Protein AF-A0A7M7NDT1-F1 (afdb_monomer_lite)

Radius of gyration: 26.53 Å; chains: 1; bounding box: 77×46×72 Å

pLDDT: mean 78.18, std 19.11, range [28.52, 96.94]

Organism: Strongylocentrotus purpuratus (NCBI:txid7668)

Structure (mmCIF, N/CA/C/O backbone):
data_AF-A0A7M7NDT1-F1
#
_entry.id   AF-A0A7M7NDT1-F1
#
loop_
_atom_site.group_PDB
_atom_site.id
_atom_site.type_symbol
_atom_site.label_atom_id
_atom_site.label_alt_id
_atom_site.label_comp_id
_atom_site.label_asym_id
_atom_site.label_entity_id
_atom_site.label_seq_id
_atom_site.pdbx_PDB_ins_code
_atom_site.Cartn_x
_atom_site.Cartn_y
_atom_site.Cartn_z
_atom_site.occupancy
_atom_site.B_iso_or_equiv
_atom_site.auth_seq_id
_atom_site.auth_comp_id
_atom_site.auth_asym_id
_atom_site.auth_atom_id
_atom_site.pdbx_PDB_model_num
ATOM 1 N N . MET A 1 1 ? 1.063 -16.216 -12.091 1.00 38.69 1 MET A N 1
ATOM 2 C CA . MET A 1 1 ? 2.187 -15.952 -13.008 1.00 38.69 1 MET A CA 1
ATOM 3 C C . MET A 1 1 ? 3.025 -14.868 -12.368 1.00 38.69 1 MET A C 1
ATOM 5 O O . MET A 1 1 ? 2.466 -13.819 -12.073 1.00 38.69 1 MET A O 1
ATOM 9 N N . ASP A 1 2 ? 4.299 -15.141 -12.099 1.00 51.19 2 ASP A N 1
ATOM 10 C CA . ASP A 1 2 ? 5.238 -14.118 -11.637 1.00 51.19 2 ASP A CA 1
ATOM 11 C C . ASP A 1 2 ? 5.535 -13.171 -12.804 1.00 51.19 2 ASP A C 1
ATOM 13 O O . ASP A 1 2 ? 5.957 -13.613 -13.875 1.00 51.19 2 ASP A O 1
ATOM 17 N N . ILE A 1 3 ? 5.269 -11.875 -12.632 1.00 57.75 3 ILE A N 1
ATOM 18 C CA . ILE A 1 3 ? 5.583 -10.878 -13.657 1.00 57.75 3 ILE A CA 1
ATOM 19 C C . ILE A 1 3 ? 7.075 -10.565 -13.536 1.00 57.75 3 ILE A C 1
ATOM 21 O O . ILE A 1 3 ? 7.513 -9.940 -12.574 1.00 57.75 3 ILE A O 1
ATOM 25 N N . TRP A 1 4 ? 7.862 -11.015 -14.512 1.00 60.00 4 TRP A N 1
ATOM 26 C CA . TRP A 1 4 ? 9.295 -10.744 -14.593 1.00 60.00 4 TRP A CA 1
ATOM 27 C C . TRP A 1 4 ? 9.563 -9.706 -15.688 1.00 60.00 4 TRP A C 1
ATOM 29 O O . TRP A 1 4 ? 9.322 -9.970 -16.865 1.00 60.00 4 TRP A O 1
ATOM 39 N N . CYS A 1 5 ? 10.076 -8.532 -15.308 1.00 65.75 5 CYS A N 1
ATOM 40 C CA . CYS A 1 5 ? 10.485 -7.468 -16.236 1.00 65.75 5 CYS A CA 1
ATOM 41 C C . CYS A 1 5 ? 12.025 -7.395 -16.295 1.00 65.75 5 CYS A C 1
ATOM 43 O O . CYS A 1 5 ? 12.631 -6.604 -15.564 1.00 65.75 5 CYS A O 1
ATOM 45 N N . PRO A 1 6 ? 12.698 -8.220 -17.124 1.00 64.81 6 PRO A N 1
ATOM 46 C CA . PRO A 1 6 ? 14.159 -8.336 -17.117 1.00 64.81 6 PRO A CA 1
ATOM 47 C C . PRO A 1 6 ? 14.869 -7.087 -17.647 1.00 64.81 6 PRO A C 1
ATOM 49 O O . PRO A 1 6 ? 16.028 -6.843 -17.300 1.00 64.81 6 PRO A O 1
ATOM 52 N N . THR A 1 7 ? 14.211 -6.303 -18.502 1.00 78.12 7 THR A N 1
ATOM 53 C CA . THR A 1 7 ? 14.811 -5.168 -19.215 1.00 78.12 7 THR A CA 1
ATOM 54 C C . THR A 1 7 ? 13.994 -3.895 -19.032 1.00 78.12 7 THR A C 1
ATOM 56 O O . THR A 1 7 ? 12.784 -3.946 -18.807 1.00 78.12 7 THR A O 1
ATOM 59 N N . SER A 1 8 ? 14.644 -2.738 -19.195 1.00 83.38 8 SER A N 1
ATOM 60 C CA . SER A 1 8 ? 13.946 -1.446 -19.209 1.00 83.38 8 SER A CA 1
ATOM 61 C C . SER A 1 8 ? 12.824 -1.424 -20.260 1.00 83.38 8 SER A C 1
ATOM 63 O O . SER A 1 8 ? 11.701 -1.035 -19.958 1.00 83.38 8 SER A O 1
ATOM 65 N N . ALA A 1 9 ? 13.073 -1.972 -21.456 1.00 85.88 9 ALA A N 1
ATOM 66 C CA . ALA A 1 9 ? 12.067 -2.071 -22.516 1.00 85.88 9 ALA A CA 1
ATOM 67 C C . ALA A 1 9 ? 10.828 -2.885 -22.095 1.00 85.88 9 ALA A C 1
ATOM 69 O O . ALA A 1 9 ? 9.704 -2.440 -22.304 1.00 85.88 9 ALA A O 1
ATOM 70 N N . SER A 1 10 ? 11.015 -4.036 -21.434 1.00 85.12 10 SER A N 1
ATOM 71 C CA . SER A 1 10 ? 9.886 -4.841 -20.936 1.00 85.12 10 SER A CA 1
ATOM 72 C C . SER A 1 10 ? 9.051 -4.102 -19.886 1.00 85.12 10 SER A C 1
ATOM 74 O O . SER A 1 10 ? 7.827 -4.207 -19.889 1.00 85.12 10 SER A O 1
ATOM 76 N N . ALA A 1 11 ? 9.701 -3.303 -19.035 1.00 87.44 11 ALA A N 1
ATOM 77 C CA . ALA A 1 11 ? 9.017 -2.470 -18.059 1.00 87.44 11 ALA A CA 1
ATOM 78 C C . ALA A 1 11 ? 8.193 -1.363 -18.732 1.00 87.44 11 ALA A C 1
ATOM 80 O O . ALA A 1 11 ? 7.029 -1.181 -18.385 1.00 87.44 11 ALA A O 1
ATOM 81 N N . HIS A 1 12 ? 8.763 -0.670 -19.722 1.00 89.31 12 HIS A N 1
ATOM 82 C CA . HIS A 1 12 ? 8.050 0.360 -20.477 1.00 89.31 12 HIS A CA 1
ATOM 83 C C . HIS A 1 12 ? 6.845 -0.206 -21.232 1.00 89.31 12 HIS A C 1
ATOM 85 O O . HIS A 1 12 ? 5.754 0.335 -21.088 1.00 89.31 12 HIS A O 1
ATOM 91 N N . HIS A 1 13 ? 6.998 -1.327 -21.945 1.00 91.00 13 HIS A N 1
ATOM 92 C CA . HIS A 1 13 ? 5.881 -1.955 -22.658 1.00 91.00 13 HIS A CA 1
ATOM 93 C C . HIS A 1 13 ? 4.762 -2.401 -21.708 1.00 91.00 13 HIS A C 1
ATOM 95 O O . HIS A 1 13 ? 3.587 -2.229 -22.022 1.00 91.00 13 HIS A O 1
ATOM 101 N N . LEU A 1 14 ? 5.105 -2.948 -20.533 1.00 89.44 14 LEU A N 1
ATOM 102 C CA . LEU A 1 14 ? 4.106 -3.310 -19.528 1.00 89.44 14 LEU A CA 1
ATOM 103 C C . LEU A 1 14 ? 3.342 -2.074 -19.045 1.00 89.44 14 LEU A C 1
ATOM 105 O O . LEU A 1 14 ? 2.117 -2.099 -18.980 1.00 89.44 14 LEU A O 1
ATOM 109 N N . VAL A 1 15 ? 4.047 -0.986 -18.735 1.00 92.19 15 VAL A N 1
ATOM 110 C CA . VAL A 1 15 ? 3.411 0.258 -18.289 1.00 92.19 15 VAL A CA 1
ATOM 111 C C . VAL A 1 15 ? 2.542 0.862 -19.395 1.00 92.19 15 VAL A C 1
ATOM 113 O O . VAL A 1 15 ? 1.418 1.268 -19.118 1.00 92.19 15 VAL A O 1
ATOM 116 N N . GLU A 1 16 ? 2.992 0.871 -20.648 1.00 92.62 16 GLU A N 1
ATOM 117 C CA . GLU A 1 16 ? 2.183 1.326 -21.789 1.00 92.62 16 GLU A CA 1
ATOM 118 C C . GLU A 1 16 ? 0.918 0.486 -21.976 1.00 92.62 16 GLU A C 1
ATOM 120 O O . GLU A 1 16 ? -0.164 1.031 -22.222 1.00 92.62 16 GLU A O 1
ATOM 125 N N . ALA A 1 17 ? 1.030 -0.831 -21.797 1.00 92.88 17 ALA A N 1
ATOM 126 C CA . ALA A 1 17 ? -0.115 -1.724 -21.812 1.00 92.88 17 ALA A CA 1
ATOM 127 C C . ALA A 1 17 ? -1.100 -1.371 -20.685 1.00 92.88 17 ALA A C 1
ATOM 129 O O . ALA A 1 17 ? -2.289 -1.235 -20.960 1.00 92.88 17 ALA A O 1
ATOM 130 N N . LEU A 1 18 ? -0.623 -1.123 -19.456 1.00 91.50 18 LEU A N 1
ATOM 131 C CA . LEU A 1 18 ? -1.469 -0.683 -18.334 1.00 91.50 18 LEU A CA 1
ATOM 132 C C . LEU A 1 18 ? -2.208 0.629 -18.639 1.00 91.50 18 LEU A C 1
ATOM 134 O O . LEU A 1 18 ? -3.387 0.753 -18.317 1.00 91.50 18 LEU A O 1
ATOM 138 N N . CYS A 1 19 ? -1.548 1.587 -19.294 1.00 90.88 19 CYS A N 1
ATOM 139 C CA . CYS A 1 19 ? -2.163 2.861 -19.694 1.00 90.88 19 CYS A CA 1
ATOM 140 C C . CYS A 1 19 ? -3.255 2.677 -20.758 1.00 90.88 19 CYS A C 1
ATOM 142 O O . CYS A 1 19 ? -4.202 3.456 -20.829 1.00 90.88 19 CYS A O 1
ATOM 144 N N . SER A 1 20 ? -3.121 1.645 -21.591 1.00 92.94 20 SER A N 1
ATOM 145 C CA . SER A 1 20 ? -4.020 1.367 -22.715 1.00 92.94 20 SER A CA 1
ATOM 146 C C . SER A 1 20 ? -5.187 0.443 -22.344 1.00 92.94 20 SER A C 1
ATOM 148 O O . SER A 1 20 ? -5.987 0.097 -23.211 1.00 92.94 20 SER A O 1
ATOM 150 N N . MET A 1 21 ? -5.299 0.026 -21.077 1.00 92.31 21 MET A N 1
ATOM 151 C CA . MET A 1 21 ? -6.355 -0.861 -20.580 1.00 92.31 21 MET A CA 1
ATOM 152 C C . MET A 1 21 ? -7.434 -0.068 -19.814 1.00 92.31 21 MET A C 1
ATOM 154 O O . MET A 1 21 ? -7.381 0.002 -18.586 1.00 92.31 21 MET A O 1
ATOM 158 N N . PRO A 1 22 ? -8.462 0.489 -20.487 1.00 86.69 22 PRO A N 1
ATOM 159 C CA . PRO A 1 22 ? -9.463 1.350 -19.842 1.00 86.69 22 PRO A CA 1
ATOM 160 C C . PRO A 1 22 ? -10.360 0.616 -18.835 1.00 86.69 22 PRO A C 1
ATOM 162 O O . PRO A 1 22 ? -10.926 1.239 -17.946 1.00 86.69 22 PRO A O 1
ATOM 165 N N . ASN A 1 23 ? -10.488 -0.707 -18.963 1.00 89.50 23 ASN A N 1
ATOM 166 C CA . ASN A 1 23 ? -11.346 -1.526 -18.101 1.00 89.50 23 ASN A CA 1
ATOM 167 C C . ASN A 1 23 ? -10.579 -2.199 -16.951 1.00 89.50 23 ASN A C 1
ATOM 169 O O . ASN A 1 23 ? -11.168 -2.967 -16.190 1.00 89.50 23 ASN A O 1
ATOM 173 N N . LEU A 1 24 ? -9.265 -1.972 -16.833 1.00 92.81 24 LEU A N 1
ATOM 174 C CA . LEU A 1 24 ? -8.473 -2.564 -15.761 1.00 92.81 24 LEU A CA 1
ATOM 175 C C . LEU A 1 24 ? -8.730 -1.805 -14.457 1.00 92.81 24 LEU A C 1
ATOM 177 O O . LEU A 1 24 ? -8.197 -0.725 -14.231 1.00 92.81 24 LEU A O 1
ATOM 181 N N . THR A 1 25 ? -9.533 -2.395 -13.579 1.00 94.00 25 THR A N 1
ATOM 182 C CA . THR A 1 25 ? -9.874 -1.797 -12.279 1.00 94.00 25 THR A CA 1
ATOM 183 C C . THR A 1 25 ? -8.945 -2.243 -11.158 1.00 94.00 25 THR A C 1
ATOM 185 O O . THR A 1 25 ? -8.782 -1.523 -10.177 1.00 94.00 25 THR A O 1
ATOM 188 N N . LYS A 1 26 ? -8.309 -3.410 -11.294 1.00 95.69 26 LYS A N 1
ATOM 189 C CA . LYS A 1 26 ? -7.439 -3.989 -10.271 1.00 95.69 26 LYS A CA 1
ATOM 190 C C . LYS A 1 26 ? -6.078 -4.342 -10.850 1.00 95.69 26 LYS A C 1
ATOM 192 O O . LYS A 1 26 ? -5.985 -5.156 -11.765 1.00 95.69 26 LYS A O 1
ATOM 197 N N . LEU A 1 27 ? -5.026 -3.785 -10.260 1.00 93.31 27 LEU A N 1
ATOM 198 C CA . LEU A 1 27 ? -3.639 -4.121 -10.556 1.00 93.31 27 LEU A CA 1
ATOM 199 C C . LEU A 1 27 ? -3.043 -4.893 -9.383 1.00 93.31 27 LEU A C 1
ATOM 201 O O . LEU A 1 27 ? -3.060 -4.434 -8.245 1.00 93.31 27 LEU A O 1
ATOM 205 N N . THR A 1 28 ? -2.501 -6.075 -9.650 1.00 91.69 28 THR A N 1
ATOM 206 C CA . THR A 1 28 ? -1.753 -6.847 -8.656 1.00 91.69 28 THR A CA 1
ATOM 207 C C . THR A 1 28 ? -0.292 -6.891 -9.060 1.00 91.69 28 THR A C 1
ATOM 209 O O . THR A 1 28 ? 0.063 -7.497 -10.068 1.00 91.69 28 THR A O 1
ATOM 212 N N . LEU A 1 29 ? 0.548 -6.240 -8.263 1.00 88.25 29 LEU A N 1
ATOM 213 C CA . LEU A 1 29 ? 1.993 -6.334 -8.362 1.00 88.25 29 LEU A CA 1
ATOM 214 C C . LEU A 1 29 ? 2.425 -7.501 -7.482 1.00 88.25 29 LEU A C 1
ATOM 216 O O . LEU A 1 29 ? 2.417 -7.406 -6.256 1.00 88.25 29 LEU A O 1
ATOM 220 N N . TRP A 1 30 ? 2.742 -8.617 -8.134 1.00 84.19 30 TRP A N 1
ATOM 221 C CA . TRP A 1 30 ? 3.253 -9.820 -7.493 1.00 84.19 30 TRP A CA 1
ATOM 222 C C . TRP A 1 30 ? 4.574 -10.210 -8.143 1.00 84.19 30 TRP A C 1
ATOM 224 O O . TRP A 1 30 ? 4.632 -10.437 -9.353 1.00 84.19 30 TRP A O 1
ATOM 234 N N . GLY A 1 31 ? 5.641 -10.237 -7.352 1.00 69.44 31 GLY A N 1
ATOM 235 C CA . GLY A 1 31 ? 6.960 -10.595 -7.854 1.00 69.44 31 GLY A CA 1
ATOM 236 C C . GLY A 1 31 ? 8.077 -10.177 -6.911 1.00 69.44 31 GLY A C 1
ATOM 237 O O . GLY A 1 31 ? 8.068 -9.084 -6.347 1.00 69.44 31 GLY A O 1
ATOM 238 N N . LYS A 1 32 ? 9.065 -11.062 -6.760 1.00 65.12 32 LYS A N 1
ATOM 239 C CA . LYS A 1 32 ? 10.189 -10.884 -5.831 1.00 65.12 32 LYS A CA 1
ATOM 240 C C . LYS A 1 32 ? 11.229 -9.854 -6.293 1.00 65.12 32 LYS A C 1
ATOM 242 O O . LYS A 1 32 ? 12.072 -9.493 -5.478 1.00 65.12 32 LYS A O 1
ATOM 247 N N . GLU A 1 33 ? 11.188 -9.387 -7.546 1.00 68.06 33 GLU A N 1
ATOM 248 C CA . GLU A 1 33 ? 12.251 -8.542 -8.115 1.00 68.06 33 GLU A CA 1
ATOM 249 C C . GLU A 1 33 ? 11.788 -7.717 -9.335 1.00 68.06 33 GLU A C 1
ATOM 251 O O . GLU A 1 33 ? 12.053 -8.047 -10.491 1.00 68.06 33 GLU A O 1
ATOM 256 N N . PHE A 1 34 ? 11.112 -6.591 -9.089 1.00 79.31 34 PHE A N 1
ATOM 257 C CA . PHE A 1 34 ? 11.008 -5.537 -10.103 1.00 79.31 34 PHE A CA 1
ATOM 258 C C . PHE A 1 34 ? 12.268 -4.667 -10.061 1.00 79.31 34 PHE A C 1
ATOM 260 O O . PHE A 1 34 ? 12.714 -4.250 -8.991 1.00 79.31 34 PHE A O 1
ATOM 267 N N . LYS A 1 35 ? 12.838 -4.363 -11.231 1.00 85.31 35 LYS A N 1
ATOM 268 C CA . LYS A 1 35 ? 13.937 -3.393 -11.344 1.00 85.31 35 LYS A CA 1
ATOM 269 C C . LYS A 1 35 ? 13.429 -1.972 -11.109 1.00 85.31 35 LYS A C 1
ATOM 271 O O . LYS A 1 35 ? 12.278 -1.664 -11.408 1.00 85.31 35 LYS A O 1
ATOM 276 N N . GLU A 1 36 ? 14.316 -1.078 -10.681 1.00 88.62 36 GLU A N 1
ATOM 277 C CA . GLU A 1 36 ? 13.995 0.343 -10.479 1.00 88.62 36 GLU A CA 1
ATOM 278 C C . GLU A 1 36 ? 13.364 1.003 -11.721 1.00 88.62 36 GLU A C 1
ATOM 280 O O . GLU A 1 36 ? 12.441 1.810 -11.600 1.00 88.62 36 GLU A O 1
ATOM 285 N N . SER A 1 37 ? 13.786 0.592 -12.925 1.00 89.81 37 SER A N 1
ATOM 286 C CA . SER A 1 37 ? 13.223 1.067 -14.196 1.00 89.81 37 SER A CA 1
ATOM 287 C C . SER A 1 37 ? 11.711 0.855 -14.301 1.00 89.81 37 SER A C 1
ATOM 289 O O . SER A 1 37 ? 11.027 1.678 -14.900 1.00 89.81 37 SER A O 1
ATOM 291 N N . PHE A 1 38 ? 11.177 -0.215 -13.703 1.00 91.38 38 PHE A N 1
ATOM 292 C CA . PHE A 1 38 ? 9.737 -0.458 -13.662 1.00 91.38 38 PHE A CA 1
ATOM 293 C C . PHE A 1 38 ? 9.010 0.575 -12.808 1.00 91.38 38 PHE A C 1
ATOM 295 O O . PHE A 1 38 ? 8.064 1.190 -13.289 1.00 91.38 38 PHE A O 1
ATOM 302 N N . TYR A 1 39 ? 9.475 0.816 -11.583 1.00 91.62 39 TYR A N 1
ATOM 303 C CA . TYR A 1 39 ? 8.851 1.800 -10.700 1.00 91.62 39 TYR A CA 1
ATOM 304 C C . TYR A 1 39 ? 8.951 3.216 -11.276 1.00 91.62 39 TYR A C 1
ATOM 306 O O . TYR A 1 39 ? 7.983 3.967 -11.224 1.00 91.62 39 TYR A O 1
ATOM 314 N N . SER A 1 40 ? 10.090 3.558 -11.889 1.00 93.38 40 SER A N 1
ATOM 315 C CA . SER A 1 40 ? 10.276 4.836 -12.588 1.00 93.38 40 SER A CA 1
ATOM 316 C C . SER A 1 40 ? 9.300 5.008 -13.758 1.00 93.38 40 SER A C 1
ATOM 318 O O . SER A 1 40 ? 8.604 6.020 -13.841 1.00 93.38 40 SER A O 1
ATOM 320 N N . ALA A 1 41 ? 9.182 3.997 -14.626 1.00 94.31 41 ALA A N 1
ATOM 321 C CA . ALA A 1 41 ? 8.245 4.028 -15.747 1.00 94.31 41 ALA A CA 1
ATOM 322 C C . ALA A 1 41 ? 6.787 4.109 -15.271 1.00 94.31 41 ALA A C 1
ATOM 324 O O . ALA A 1 41 ? 6.013 4.902 -15.809 1.00 94.31 41 ALA A O 1
ATOM 325 N N . LEU A 1 42 ? 6.426 3.330 -14.244 1.00 94.25 42 LEU A N 1
ATOM 326 C CA . LEU A 1 42 ? 5.092 3.342 -13.648 1.00 94.25 42 LEU A CA 1
ATOM 327 C C . LEU A 1 42 ? 4.759 4.729 -13.092 1.00 94.25 42 LEU A C 1
ATOM 329 O O . LEU A 1 42 ? 3.693 5.252 -13.397 1.00 94.25 42 LEU A O 1
ATOM 333 N N . ASN A 1 43 ? 5.680 5.346 -12.348 1.00 95.50 43 ASN A N 1
ATOM 334 C CA . ASN A 1 43 ? 5.519 6.699 -11.818 1.00 95.50 43 ASN A CA 1
ATOM 335 C C . ASN A 1 43 ? 5.304 7.728 -12.936 1.00 95.50 43 ASN A C 1
ATOM 337 O O . ASN A 1 43 ? 4.336 8.484 -12.911 1.00 95.50 43 ASN A O 1
ATOM 341 N N . ALA A 1 44 ? 6.134 7.691 -13.982 1.00 95.94 44 ALA A N 1
ATOM 342 C CA . ALA A 1 44 ? 6.047 8.622 -15.109 1.00 95.94 44 ALA A CA 1
ATOM 343 C C . ALA A 1 44 ? 4.700 8.580 -15.859 1.00 95.94 44 ALA A C 1
ATOM 345 O O . ALA A 1 44 ? 4.338 9.542 -16.538 1.00 95.94 44 ALA A O 1
ATOM 346 N N . LYS A 1 45 ? 3.964 7.469 -15.766 1.00 95.25 45 LYS A N 1
ATOM 347 C CA . LYS A 1 45 ? 2.677 7.261 -16.445 1.00 95.25 45 LYS A CA 1
ATOM 348 C C . LYS A 1 45 ? 1.496 7.089 -15.489 1.00 95.25 45 LYS A C 1
ATOM 350 O O . LYS A 1 45 ? 0.373 6.890 -15.951 1.00 95.25 45 LYS A O 1
ATOM 355 N N . ALA A 1 46 ? 1.712 7.197 -14.183 1.00 93.81 46 ALA A N 1
ATOM 356 C CA . ALA A 1 46 ? 0.723 6.862 -13.166 1.00 93.81 46 ALA A CA 1
ATOM 357 C C . ALA A 1 46 ? -0.598 7.633 -13.308 1.00 93.81 46 ALA A C 1
ATOM 359 O O . ALA A 1 46 ? -1.665 7.050 -13.142 1.00 93.81 46 ALA A O 1
ATOM 360 N N . SER A 1 47 ? -0.539 8.903 -13.719 1.00 94.94 47 SER A N 1
ATOM 361 C CA . SER A 1 47 ? -1.721 9.747 -13.954 1.00 94.94 47 SER A CA 1
ATOM 362 C C . SER A 1 47 ? -2.635 9.262 -15.082 1.00 94.94 47 SER A C 1
ATOM 364 O O . SER A 1 47 ? -3.791 9.671 -15.160 1.00 94.94 47 SER A O 1
ATOM 366 N N . THR A 1 48 ? -2.135 8.384 -15.954 1.00 93.38 48 THR A N 1
ATOM 367 C CA . THR A 1 48 ? -2.904 7.785 -17.055 1.00 93.38 48 THR A CA 1
ATOM 368 C C . THR A 1 48 ? -3.448 6.396 -16.719 1.00 93.38 48 THR A C 1
ATOM 370 O O . THR A 1 48 ? -4.301 5.879 -17.439 1.00 93.38 48 THR A O 1
ATOM 373 N N . VAL A 1 49 ? -2.993 5.796 -15.615 1.00 93.06 49 VAL A N 1
ATOM 374 C CA . VAL A 1 49 ? -3.454 4.485 -15.151 1.00 93.06 49 VAL A CA 1
ATOM 375 C C . VAL A 1 49 ? -4.773 4.660 -14.392 1.00 93.06 49 VAL A C 1
ATOM 377 O O . VAL A 1 49 ? -4.844 5.392 -13.409 1.00 93.06 49 VAL A O 1
ATOM 380 N N . GLN A 1 50 ? -5.830 3.972 -14.834 1.00 91.81 50 GLN A N 1
ATOM 381 C CA . GLN A 1 50 ? -7.202 4.171 -14.333 1.00 91.81 50 GLN A CA 1
ATOM 382 C C . GLN A 1 50 ? -7.651 3.148 -13.275 1.00 91.81 50 GLN A C 1
ATOM 384 O O . GLN A 1 50 ? -8.847 2.996 -13.024 1.00 91.81 50 GLN A O 1
ATOM 389 N N . VAL A 1 51 ? -6.706 2.447 -12.650 1.00 94.75 51 VAL A N 1
ATOM 390 C CA . VAL A 1 51 ? -7.004 1.400 -11.664 1.00 94.75 51 VAL A CA 1
ATOM 391 C C . VAL A 1 51 ? -7.618 1.989 -10.394 1.00 94.75 51 VAL A C 1
ATOM 393 O O . VAL A 1 51 ? -7.266 3.085 -9.963 1.00 94.75 51 VAL A O 1
ATOM 396 N N . GLN A 1 52 ? -8.523 1.230 -9.783 1.00 96.75 52 GLN A N 1
ATOM 397 C CA . GLN A 1 52 ? -9.184 1.563 -8.519 1.00 96.75 52 GLN A CA 1
ATOM 398 C C . GLN A 1 52 ? -8.544 0.838 -7.339 1.00 96.75 52 GLN A C 1
ATOM 400 O O . GLN A 1 52 ? -8.467 1.378 -6.240 1.00 96.75 52 GLN A O 1
ATOM 405 N N . THR A 1 53 ? -8.042 -0.374 -7.572 1.00 96.88 53 THR A N 1
ATOM 406 C CA . THR A 1 53 ? -7.407 -1.196 -6.545 1.00 96.88 53 THR A CA 1
ATOM 407 C C . THR A 1 53 ? -5.991 -1.566 -6.951 1.00 96.88 53 THR A C 1
ATOM 409 O O . THR A 1 53 ? -5.781 -2.161 -8.012 1.00 96.88 53 THR A O 1
ATOM 412 N N . VAL A 1 54 ? -5.023 -1.307 -6.073 1.00 96.00 54 VAL A N 1
ATOM 413 C CA . VAL A 1 54 ? -3.661 -1.833 -6.205 1.00 96.00 54 VAL A CA 1
ATOM 414 C C . VAL A 1 54 ? -3.377 -2.821 -5.085 1.00 96.00 54 VAL A C 1
ATOM 416 O O . VAL A 1 54 ? -3.568 -2.536 -3.906 1.00 96.00 54 VAL A O 1
ATOM 419 N N . VAL A 1 55 ? -2.899 -4.001 -5.468 1.00 93.75 55 VAL A N 1
ATOM 420 C CA . VAL A 1 55 ? -2.437 -5.040 -4.551 1.00 93.75 55 VAL A CA 1
ATOM 421 C C . VAL A 1 55 ? -0.927 -5.142 -4.652 1.00 93.75 55 VAL A C 1
ATOM 423 O O . VAL A 1 55 ? -0.401 -5.476 -5.713 1.00 93.75 55 VAL A O 1
ATOM 426 N N . LEU A 1 56 ? -0.243 -4.887 -3.543 1.00 91.25 56 LEU A N 1
ATOM 427 C CA . LEU A 1 56 ? 1.185 -5.115 -3.386 1.00 91.25 56 LEU A CA 1
ATOM 428 C C . LEU A 1 56 ? 1.366 -6.452 -2.667 1.00 91.25 56 LEU A C 1
ATOM 430 O O . LEU A 1 56 ? 1.227 -6.527 -1.448 1.00 91.25 56 LEU A O 1
ATOM 434 N N . ALA A 1 57 ? 1.635 -7.514 -3.426 1.00 86.88 57 ALA A N 1
ATOM 435 C CA . ALA A 1 57 ? 1.860 -8.853 -2.895 1.00 86.88 57 ALA A CA 1
ATOM 436 C C . ALA A 1 57 ? 3.335 -9.225 -3.032 1.00 86.88 57 ALA A C 1
ATOM 438 O O . ALA A 1 57 ? 3.850 -9.326 -4.143 1.00 86.88 57 ALA A O 1
ATOM 439 N N . ALA A 1 58 ? 4.026 -9.426 -1.907 1.00 79.00 58 ALA A N 1
ATOM 440 C CA . ALA A 1 58 ? 5.449 -9.793 -1.892 1.00 79.00 58 ALA A CA 1
ATOM 441 C C . ALA A 1 58 ? 6.354 -8.878 -2.755 1.00 79.00 58 ALA A C 1
ATOM 443 O O . ALA A 1 58 ? 7.382 -9.323 -3.268 1.00 79.00 58 ALA A O 1
ATOM 444 N N . VAL A 1 59 ? 5.964 -7.609 -2.923 1.00 79.12 59 VAL A N 1
ATOM 445 C CA . VAL A 1 59 ? 6.706 -6.624 -3.716 1.00 79.12 59 VAL A CA 1
ATOM 446 C C . VAL A 1 59 ? 7.989 -6.265 -2.983 1.00 79.12 59 VAL A C 1
ATOM 448 O O . VAL A 1 59 ? 7.957 -5.853 -1.824 1.00 79.12 59 VAL A O 1
ATOM 451 N N . ARG A 1 60 ? 9.124 -6.392 -3.672 1.00 79.44 60 ARG A N 1
ATOM 452 C CA . ARG A 1 60 ? 10.422 -5.955 -3.160 1.00 79.44 60 ARG A CA 1
ATOM 453 C C . ARG A 1 60 ? 10.880 -4.705 -3.900 1.00 79.44 60 ARG A C 1
ATOM 455 O O . ARG A 1 60 ? 11.055 -4.722 -5.119 1.00 79.44 60 ARG A O 1
ATOM 462 N N . CYS A 1 61 ? 11.108 -3.635 -3.148 1.00 80.75 61 CYS A N 1
ATOM 463 C CA . CYS A 1 61 ? 11.823 -2.463 -3.633 1.00 80.75 61 CYS A CA 1
ATOM 464 C C . CYS A 1 61 ? 13.325 -2.698 -3.408 1.00 80.75 61 CYS A C 1
ATOM 466 O O . CYS A 1 61 ? 13.732 -2.842 -2.255 1.00 80.75 61 CYS A O 1
ATOM 468 N N . PRO A 1 62 ? 14.152 -2.795 -4.464 1.00 78.00 62 PRO A N 1
ATOM 469 C CA . PRO A 1 62 ? 15.588 -3.044 -4.314 1.00 78.00 62 PRO A CA 1
ATOM 470 C C . PRO A 1 62 ? 16.347 -1.842 -3.733 1.00 78.00 62 PRO A C 1
ATOM 472 O O . PRO A 1 62 ? 17.419 -2.017 -3.165 1.00 78.00 62 PRO A O 1
ATOM 475 N N . THR A 1 63 ? 15.800 -0.635 -3.888 1.00 84.88 63 THR A N 1
ATOM 476 C CA . THR A 1 63 ? 16.390 0.635 -3.451 1.00 84.88 63 THR A CA 1
ATOM 477 C C . THR A 1 63 ? 15.325 1.505 -2.788 1.00 84.88 63 THR A C 1
ATOM 479 O O . THR A 1 63 ? 14.139 1.393 -3.116 1.00 84.88 63 THR A O 1
ATOM 482 N N . SER A 1 64 ? 15.740 2.429 -1.917 1.00 86.81 64 SER A N 1
ATOM 483 C CA . SER A 1 64 ? 14.853 3.479 -1.394 1.00 86.81 64 SER A CA 1
ATOM 484 C C . SER A 1 64 ? 14.174 4.256 -2.535 1.00 86.81 64 SER A C 1
ATOM 486 O O . SER A 1 64 ? 12.955 4.426 -2.533 1.00 86.81 64 SER A O 1
ATOM 488 N N . THR A 1 65 ? 14.915 4.596 -3.597 1.00 89.38 65 THR A N 1
ATOM 489 C CA . THR A 1 65 ? 14.378 5.236 -4.813 1.00 89.38 65 THR A CA 1
ATOM 490 C C . THR A 1 65 ? 13.205 4.465 -5.423 1.00 89.38 65 THR A C 1
ATOM 492 O O . THR A 1 65 ? 12.200 5.064 -5.798 1.00 89.38 65 THR A O 1
ATOM 495 N N . SER A 1 66 ? 13.280 3.131 -5.462 1.00 89.81 66 SER A N 1
ATOM 496 C CA . SER A 1 66 ? 12.187 2.287 -5.960 1.00 89.81 66 SER A CA 1
ATOM 497 C C . SER A 1 66 ? 10.919 2.416 -5.106 1.00 89.81 66 SER A C 1
ATOM 499 O O . SER A 1 66 ? 9.824 2.523 -5.657 1.00 89.81 66 SER A O 1
ATOM 501 N N . SER A 1 67 ? 11.055 2.467 -3.775 1.00 91.19 67 SER A N 1
ATOM 502 C CA . SER A 1 67 ? 9.931 2.715 -2.857 1.00 91.19 67 SER A CA 1
ATOM 503 C C . SER A 1 67 ? 9.325 4.098 -3.073 1.00 91.19 67 SER A C 1
ATOM 505 O O . SER A 1 67 ? 8.103 4.229 -3.123 1.00 91.19 67 SER A O 1
ATOM 507 N N . HIS A 1 68 ? 10.168 5.119 -3.248 1.00 93.62 68 HIS A N 1
ATOM 508 C CA . HIS A 1 68 ? 9.721 6.478 -3.543 1.00 93.62 68 HIS A CA 1
ATOM 509 C C . HIS A 1 68 ? 8.923 6.528 -4.848 1.00 93.62 68 HIS A C 1
ATOM 511 O O . HIS A 1 68 ? 7.791 7.002 -4.834 1.00 93.62 68 HIS A O 1
ATOM 517 N N . HIS A 1 69 ? 9.461 5.969 -5.935 1.00 95.12 69 HIS A N 1
ATOM 518 C CA . HIS A 1 69 ? 8.784 5.923 -7.231 1.00 95.12 69 HIS A CA 1
ATOM 519 C C . HIS A 1 69 ? 7.463 5.152 -7.177 1.00 95.12 69 HIS A C 1
ATOM 521 O O . HIS A 1 69 ? 6.480 5.596 -7.762 1.00 95.12 69 HIS A O 1
ATOM 527 N N . LEU A 1 70 ? 7.415 4.015 -6.473 1.00 93.44 70 LEU A N 1
ATOM 528 C CA . LEU A 1 70 ? 6.181 3.248 -6.312 1.00 93.44 70 LEU A CA 1
ATOM 529 C C . LEU A 1 70 ? 5.107 4.073 -5.599 1.00 93.44 70 LEU A C 1
ATOM 531 O O . LEU A 1 70 ? 3.979 4.149 -6.072 1.00 93.44 70 LEU A O 1
ATOM 535 N N . LEU A 1 71 ? 5.449 4.694 -4.474 1.00 94.69 71 LEU A N 1
ATOM 536 C CA . LEU A 1 71 ? 4.495 5.475 -3.691 1.00 94.69 71 LEU A CA 1
ATOM 537 C C . LEU A 1 71 ? 4.071 6.758 -4.417 1.00 94.69 71 LEU A C 1
ATOM 539 O O . LEU A 1 71 ? 2.893 7.092 -4.385 1.00 94.69 71 LEU A O 1
ATOM 543 N N . ASP A 1 72 ? 4.981 7.418 -5.139 1.00 95.75 72 ASP A N 1
ATOM 544 C CA . ASP A 1 72 ? 4.649 8.560 -6.004 1.00 95.75 72 ASP A CA 1
ATOM 545 C C . ASP A 1 72 ? 3.702 8.166 -7.140 1.00 95.75 72 ASP A C 1
ATOM 547 O O . ASP A 1 72 ? 2.754 8.899 -7.444 1.00 95.75 72 ASP A O 1
ATOM 551 N N . ALA A 1 73 ? 3.895 6.973 -7.708 1.00 96.38 73 ALA A N 1
ATOM 552 C CA . ALA A 1 73 ? 2.973 6.428 -8.688 1.00 96.38 73 ALA A CA 1
ATOM 553 C C . ALA A 1 73 ? 1.579 6.231 -8.079 1.00 96.38 73 ALA A C 1
ATOM 555 O O . ALA A 1 73 ? 0.594 6.682 -8.654 1.00 96.38 73 ALA A O 1
ATOM 556 N N . LEU A 1 74 ? 1.481 5.607 -6.900 1.00 95.88 74 LEU A N 1
ATOM 557 C CA . LEU A 1 74 ? 0.196 5.391 -6.224 1.00 95.88 74 LEU A CA 1
ATOM 558 C C . LEU A 1 74 ? -0.517 6.714 -5.914 1.00 95.88 74 LEU A C 1
ATOM 560 O O . LEU A 1 74 ? -1.717 6.822 -6.146 1.00 95.88 74 LEU A O 1
ATOM 564 N N . SER A 1 75 ? 0.213 7.733 -5.457 1.00 95.00 75 SER A N 1
ATOM 565 C CA . SER A 1 75 ? -0.347 9.064 -5.187 1.00 95.00 75 SER A CA 1
ATOM 566 C C . SER A 1 75 ? -0.813 9.793 -6.448 1.00 95.00 75 SER A C 1
ATOM 568 O O . SER A 1 75 ? -1.709 10.631 -6.380 1.00 95.00 75 SER A O 1
ATOM 570 N N . SER A 1 76 ? -0.221 9.478 -7.601 1.00 96.06 76 SER A N 1
ATOM 571 C CA . SER A 1 76 ? -0.543 10.108 -8.885 1.00 96.06 76 SER A CA 1
ATOM 572 C C . SER A 1 76 ? -1.670 9.404 -9.647 1.00 96.06 76 SER A C 1
ATOM 574 O O . SER A 1 76 ? -2.134 9.938 -10.654 1.00 96.06 76 SER A O 1
ATOM 576 N N . MET A 1 77 ? -2.119 8.223 -9.204 1.00 95.19 77 MET A N 1
ATOM 577 C CA . MET A 1 77 ? -3.232 7.498 -9.824 1.00 95.19 77 MET A CA 1
ATOM 578 C C . MET A 1 77 ? -4.573 8.146 -9.435 1.00 95.19 77 MET A C 1
ATOM 580 O O . MET A 1 77 ? -4.967 8.080 -8.270 1.00 95.19 77 MET A O 1
ATOM 584 N N . PRO A 1 78 ? -5.322 8.740 -10.383 1.00 92.12 78 PRO A N 1
ATOM 585 C CA . PRO A 1 78 ? -6.471 9.592 -10.063 1.00 92.12 78 PRO A CA 1
ATOM 586 C C . PRO A 1 78 ? -7.670 8.830 -9.486 1.00 92.12 78 PRO A C 1
ATOM 588 O O . PRO A 1 78 ? -8.462 9.400 -8.739 1.00 92.12 78 PRO A O 1
ATOM 591 N N . ASN A 1 79 ? -7.807 7.547 -9.830 1.00 93.50 79 ASN A N 1
ATOM 592 C CA . ASN A 1 79 ? -8.952 6.721 -9.446 1.00 93.50 79 ASN A CA 1
ATOM 593 C C . ASN A 1 79 ? -8.629 5.720 -8.329 1.00 93.50 79 ASN A C 1
ATOM 595 O O . ASN A 1 79 ? -9.499 4.928 -7.975 1.00 93.50 79 ASN A O 1
ATOM 599 N N . LEU A 1 80 ? -7.406 5.732 -7.784 1.00 96.12 80 LEU A N 1
ATOM 600 C CA . LEU A 1 80 ? -6.979 4.755 -6.788 1.00 96.12 80 LEU A CA 1
ATOM 601 C C . LEU A 1 80 ? -7.727 4.973 -5.467 1.00 96.12 80 LEU A C 1
ATOM 603 O O . LEU A 1 80 ? -7.545 5.983 -4.789 1.00 96.12 80 LEU A O 1
ATOM 607 N N . THR A 1 81 ? -8.541 3.997 -5.076 1.00 95.62 81 THR A N 1
ATOM 608 C CA . THR A 1 81 ? -9.328 4.026 -3.838 1.00 95.62 81 THR A CA 1
ATOM 609 C C . THR A 1 81 ? -8.877 2.980 -2.837 1.00 95.62 81 THR A C 1
ATOM 611 O O . THR A 1 81 ? -8.940 3.240 -1.635 1.00 95.62 81 THR A O 1
ATOM 614 N N . ASP A 1 82 ? -8.396 1.833 -3.311 1.00 96.94 82 ASP A N 1
ATOM 615 C CA . ASP A 1 82 ? -8.088 0.684 -2.470 1.00 96.94 82 ASP A CA 1
ATOM 616 C C . ASP A 1 82 ? -6.616 0.293 -2.595 1.00 96.94 82 ASP A C 1
ATOM 618 O O . ASP A 1 82 ? -6.114 0.008 -3.688 1.00 96.94 82 ASP A O 1
ATOM 622 N N . LEU A 1 83 ? -5.934 0.219 -1.456 1.00 96.00 83 LEU A N 1
ATOM 623 C CA . LEU A 1 83 ? -4.569 -0.282 -1.357 1.00 96.00 83 LEU A CA 1
ATOM 624 C C . LEU A 1 83 ? -4.545 -1.542 -0.498 1.00 96.00 83 LEU A C 1
ATOM 626 O O . LEU A 1 83 ? -4.894 -1.520 0.680 1.00 96.00 83 LEU A O 1
ATOM 630 N N . ILE A 1 84 ? -4.099 -2.647 -1.087 1.00 94.62 84 ILE A N 1
ATOM 631 C CA . ILE A 1 84 ? -3.943 -3.923 -0.391 1.00 94.62 84 ILE A CA 1
ATOM 632 C C . ILE A 1 84 ? -2.453 -4.196 -0.216 1.00 94.62 84 ILE A C 1
ATOM 634 O O . ILE A 1 84 ? -1.734 -4.390 -1.197 1.00 94.62 84 ILE A O 1
ATOM 638 N N . LEU A 1 85 ? -1.999 -4.232 1.033 1.00 92.19 85 LEU A N 1
ATOM 639 C CA . LEU A 1 85 ? -0.648 -4.626 1.412 1.00 92.19 85 LEU A CA 1
ATOM 640 C C . LEU A 1 85 ? -0.686 -6.087 1.860 1.00 92.19 85 LEU A C 1
ATOM 642 O O . LEU A 1 85 ? -1.232 -6.397 2.917 1.00 92.19 85 LEU A O 1
ATOM 646 N N . ASN A 1 86 ? -0.125 -6.980 1.048 1.00 88.06 86 ASN A N 1
ATOM 647 C CA . ASN A 1 86 ? 0.026 -8.394 1.378 1.00 88.06 86 ASN A CA 1
ATOM 648 C C . ASN A 1 86 ? 1.509 -8.691 1.646 1.00 88.06 86 ASN A C 1
ATOM 650 O O . ASN A 1 86 ? 2.352 -8.658 0.738 1.00 88.06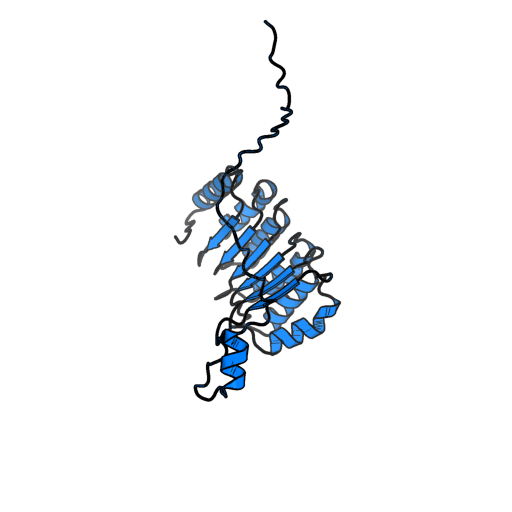 86 ASN A O 1
ATOM 654 N N . GLY A 1 87 ? 1.832 -8.886 2.924 1.00 69.94 87 GLY A N 1
ATOM 655 C CA . GLY A 1 87 ? 3.164 -8.608 3.443 1.00 69.94 87 GLY A CA 1
ATOM 656 C C . GLY A 1 87 ? 3.898 -9.799 4.035 1.00 69.94 87 GLY A C 1
ATOM 657 O O . GLY A 1 87 ? 4.238 -9.758 5.210 1.00 69.94 87 GLY A O 1
ATOM 658 N N . GLU A 1 88 ? 4.296 -10.780 3.222 1.00 66.25 88 GLU A N 1
ATOM 659 C CA . GLU A 1 88 ? 5.255 -11.786 3.702 1.00 66.25 88 GLU A CA 1
ATOM 660 C C . GLU A 1 88 ? 6.698 -11.239 3.822 1.00 66.25 88 GLU A C 1
ATOM 662 O O . GLU A 1 88 ? 7.467 -11.754 4.636 1.00 66.25 88 GLU A O 1
ATOM 667 N N . LYS A 1 89 ? 7.105 -10.216 3.036 1.00 66.69 89 LYS A N 1
ATOM 668 C CA . LYS A 1 89 ? 8.507 -9.714 2.974 1.00 66.69 89 LYS A CA 1
ATOM 669 C C . LYS A 1 89 ? 8.679 -8.234 2.557 1.00 66.69 89 LYS A C 1
ATOM 671 O O . LYS A 1 8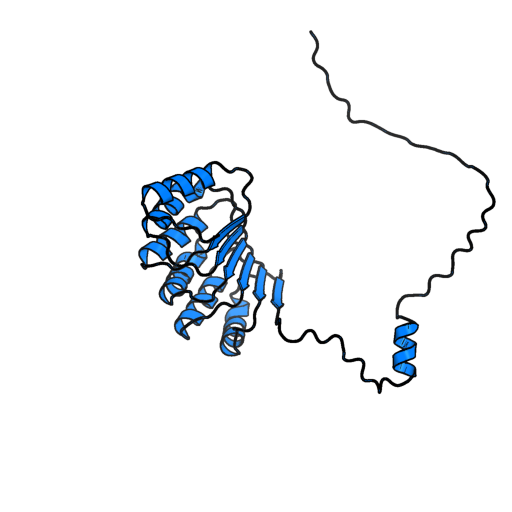9 ? 9.469 -7.943 1.658 1.00 66.69 89 LYS A O 1
ATOM 676 N N . LEU A 1 90 ? 7.978 -7.286 3.183 1.00 73.75 90 LEU A N 1
ATOM 677 C CA . LEU A 1 90 ? 8.277 -5.852 2.988 1.00 73.75 90 LEU A CA 1
ATOM 678 C C . LEU A 1 90 ? 9.505 -5.437 3.822 1.00 73.75 90 LEU A C 1
ATOM 680 O O . LEU A 1 90 ? 9.640 -5.850 4.974 1.00 73.75 90 LEU A O 1
ATOM 684 N N . HIS A 1 91 ? 10.409 -4.639 3.244 1.00 77.56 91 HIS A N 1
ATOM 685 C CA . HIS A 1 91 ? 11.612 -4.153 3.936 1.00 77.56 91 HIS A CA 1
ATOM 686 C C . HIS A 1 91 ? 11.291 -2.959 4.848 1.00 77.56 91 HIS A C 1
ATOM 688 O O . HIS A 1 91 ? 10.349 -2.217 4.587 1.00 77.56 91 HIS A O 1
ATOM 694 N N . GLU A 1 92 ? 12.098 -2.731 5.885 1.00 82.38 92 GLU A N 1
ATOM 695 C CA . GLU A 1 92 ? 11.904 -1.636 6.851 1.00 82.38 92 GLU A CA 1
ATOM 696 C C . GLU A 1 92 ? 11.820 -0.247 6.191 1.00 82.38 92 GLU A C 1
ATOM 698 O O . GLU A 1 92 ? 10.903 0.521 6.482 1.00 82.38 92 GLU A O 1
ATOM 703 N N . GLU A 1 93 ? 12.709 0.037 5.234 1.00 84.75 93 GLU A N 1
ATOM 704 C CA . GLU A 1 93 ? 12.739 1.302 4.482 1.00 84.75 93 GLU A CA 1
ATOM 705 C C . GLU A 1 93 ? 11.410 1.617 3.789 1.00 84.75 93 GLU A C 1
ATOM 707 O O . GLU A 1 93 ? 10.999 2.775 3.751 1.00 84.75 93 GLU A O 1
ATOM 712 N N . PHE A 1 94 ? 10.700 0.595 3.296 1.00 89.75 94 PHE A N 1
ATOM 713 C CA . PHE A 1 94 ? 9.408 0.788 2.640 1.00 89.75 94 PHE A CA 1
ATOM 714 C C . PHE A 1 94 ? 8.389 1.424 3.588 1.00 89.75 94 PHE A C 1
ATOM 716 O O . PHE A 1 94 ? 7.671 2.331 3.179 1.00 89.75 94 PHE A O 1
ATOM 723 N N . TYR A 1 95 ? 8.346 0.997 4.853 1.00 91.12 95 TYR A N 1
ATOM 724 C CA . TYR A 1 95 ? 7.418 1.558 5.835 1.00 91.12 95 TYR A CA 1
ATOM 725 C C . TYR A 1 95 ? 7.756 3.013 6.162 1.00 91.12 95 TYR A C 1
ATOM 727 O O . TYR A 1 95 ? 6.854 3.840 6.268 1.00 91.12 95 TYR A O 1
ATOM 735 N N . SER A 1 96 ? 9.045 3.346 6.262 1.00 92.62 96 SER A N 1
ATOM 736 C CA . SER A 1 96 ? 9.486 4.728 6.476 1.00 92.62 96 SER A CA 1
ATOM 737 C C . SER A 1 96 ? 9.091 5.634 5.302 1.00 92.62 96 SER A C 1
ATOM 739 O O . SER A 1 96 ? 8.501 6.697 5.508 1.00 92.62 96 SER A O 1
ATOM 741 N N . THR A 1 97 ? 9.308 5.187 4.059 1.00 94.06 97 THR A N 1
ATOM 742 C CA . THR A 1 97 ? 8.869 5.927 2.866 1.00 94.06 97 THR A CA 1
ATOM 743 C C . THR A 1 97 ? 7.345 6.017 2.778 1.00 94.06 97 THR A C 1
ATOM 745 O O . THR A 1 97 ? 6.817 7.076 2.434 1.00 94.06 97 THR A O 1
ATOM 748 N N . LEU A 1 98 ? 6.629 4.936 3.107 1.00 94.31 98 LEU A N 1
ATOM 749 C CA . LEU A 1 98 ? 5.167 4.910 3.157 1.00 94.31 98 LEU A CA 1
ATOM 750 C C . LEU A 1 98 ? 4.652 5.963 4.135 1.00 94.31 98 LEU A C 1
ATOM 752 O O . LEU A 1 98 ? 3.771 6.730 3.768 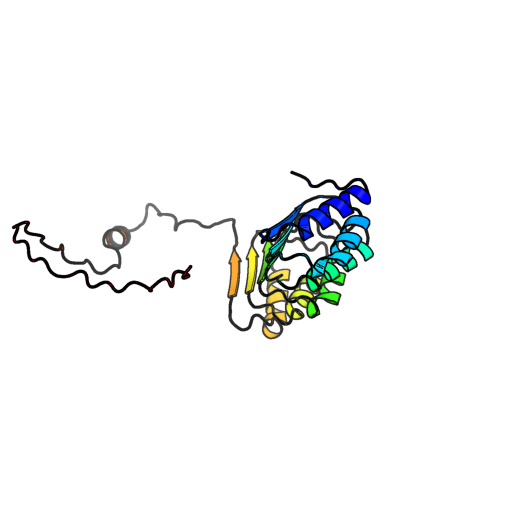1.00 94.31 98 LEU A O 1
ATOM 756 N N . ASN A 1 99 ? 5.236 6.052 5.330 1.00 94.56 99 ASN A N 1
ATOM 757 C CA . ASN A 1 99 ? 4.907 7.083 6.311 1.00 94.56 99 ASN A CA 1
ATOM 758 C C . ASN A 1 99 ? 5.157 8.493 5.763 1.00 94.56 99 ASN A C 1
ATOM 760 O O . ASN A 1 99 ? 4.264 9.336 5.786 1.00 94.56 99 ASN A O 1
ATOM 764 N N . ALA A 1 100 ? 6.334 8.732 5.179 1.00 94.94 100 ALA A N 1
ATOM 765 C CA . ALA A 1 100 ? 6.692 10.035 4.621 1.00 94.94 100 ALA A CA 1
ATOM 766 C C . ALA A 1 100 ? 5.753 10.496 3.489 1.00 94.94 100 ALA A C 1
ATOM 768 O O . ALA A 1 100 ? 5.542 11.695 3.314 1.00 94.94 100 ALA A O 1
ATOM 769 N N . LYS A 1 101 ? 5.190 9.559 2.717 1.00 95.25 101 LYS A N 1
ATOM 770 C CA . LYS A 1 101 ? 4.285 9.846 1.591 1.00 95.25 101 LYS A CA 1
ATOM 771 C C . LYS A 1 101 ? 2.810 9.601 1.901 1.00 95.25 101 LYS A C 1
ATOM 773 O O . LYS A 1 101 ? 1.970 9.861 1.042 1.00 95.25 101 LYS A O 1
ATOM 778 N N . ALA A 1 102 ? 2.467 9.159 3.107 1.00 94.38 102 ALA A N 1
ATOM 779 C CA . ALA A 1 102 ? 1.106 8.776 3.466 1.00 94.38 102 ALA A CA 1
ATOM 780 C C . ALA A 1 102 ? 0.084 9.898 3.242 1.00 94.38 102 ALA A C 1
ATOM 782 O O . ALA A 1 102 ? -1.006 9.647 2.736 1.00 94.38 102 ALA A O 1
ATOM 783 N N . SER A 1 103 ? 0.462 11.144 3.535 1.00 94.69 103 SER A N 1
ATOM 784 C CA . SER A 1 103 ? -0.390 12.325 3.344 1.00 94.69 103 SER A CA 1
ATOM 785 C C . SER A 1 103 ? -0.716 12.635 1.879 1.00 94.69 103 SER A C 1
ATOM 787 O O . SER A 1 103 ? -1.663 13.367 1.601 1.00 94.69 103 SER A O 1
ATOM 789 N N . THR A 1 104 ? 0.050 12.076 0.940 1.00 94.69 104 THR A N 1
ATOM 790 C CA . THR A 1 104 ? -0.164 12.249 -0.504 1.00 94.69 104 THR A CA 1
ATOM 791 C C . THR A 1 104 ? -1.103 11.195 -1.093 1.00 94.69 104 THR A C 1
ATOM 793 O O . THR A 1 104 ? -1.651 11.405 -2.174 1.00 94.69 104 THR A O 1
ATOM 796 N N . LEU A 1 105 ? -1.326 10.083 -0.383 1.00 94.88 105 LEU A N 1
ATOM 797 C CA . LEU A 1 105 ? -2.178 8.992 -0.843 1.00 94.88 105 LEU A CA 1
ATOM 798 C C . LEU A 1 105 ? -3.658 9.350 -0.664 1.00 94.88 105 LEU A C 1
ATOM 800 O O . LEU A 1 105 ? -4.109 9.697 0.426 1.00 94.88 105 LEU A O 1
ATOM 804 N N . GLN A 1 106 ? -4.432 9.207 -1.740 1.00 91.44 106 GLN A N 1
ATOM 805 C CA . GLN A 1 106 ? -5.870 9.514 -1.776 1.00 91.44 106 GLN A CA 1
ATOM 806 C C . GLN A 1 106 ? -6.761 8.285 -1.520 1.00 91.44 106 GLN A C 1
ATOM 808 O O . GLN A 1 106 ? -7.966 8.312 -1.779 1.00 91.44 106 GLN A O 1
ATOM 813 N N . VAL A 1 107 ? -6.173 7.203 -1.002 1.00 94.12 107 VAL A N 1
ATOM 814 C CA . VAL A 1 107 ? -6.863 5.933 -0.756 1.00 94.12 107 VAL A CA 1
ATOM 815 C C . VAL A 1 107 ? -7.922 6.075 0.336 1.00 94.12 107 VAL A C 1
ATOM 817 O O . VAL A 1 107 ? -7.734 6.771 1.333 1.00 94.12 107 VAL A O 1
ATOM 820 N N . LYS A 1 108 ? -9.045 5.384 0.141 1.00 94.56 108 LYS A N 1
ATOM 821 C CA . LYS A 1 108 ? -10.168 5.309 1.084 1.00 94.56 108 LYS A CA 1
ATOM 822 C C . LYS A 1 108 ? -10.132 4.035 1.905 1.00 94.56 108 LYS A C 1
ATOM 824 O O . LYS A 1 108 ? -10.563 4.042 3.056 1.00 94.56 108 LYS A O 1
ATOM 829 N N . THR A 1 109 ? -9.615 2.960 1.321 1.00 94.44 109 THR A N 1
ATOM 830 C CA . THR A 1 109 ? -9.555 1.656 1.965 1.00 94.44 109 THR A CA 1
ATOM 831 C C . THR A 1 109 ? -8.133 1.129 1.939 1.00 94.44 109 THR A C 1
ATOM 833 O O . THR A 1 109 ? -7.506 1.038 0.883 1.00 94.44 109 THR A O 1
ATOM 836 N N . VAL A 1 110 ? -7.632 0.753 3.114 1.00 94.88 110 VAL A N 1
ATOM 837 C CA . VAL A 1 110 ? -6.376 0.016 3.249 1.00 94.88 110 VAL A CA 1
ATOM 838 C C . VAL A 1 110 ? -6.682 -1.361 3.809 1.00 94.88 110 VAL A C 1
ATOM 840 O O . VAL A 1 110 ? -7.317 -1.498 4.856 1.00 94.88 110 VAL A O 1
ATOM 843 N N . VAL A 1 111 ? -6.218 -2.391 3.106 1.00 94.00 111 VAL A N 1
ATOM 844 C CA . VAL A 1 111 ? -6.309 -3.781 3.550 1.00 94.00 111 VAL A CA 1
ATOM 845 C C . VAL A 1 111 ? -4.907 -4.277 3.865 1.00 94.00 111 VAL A C 1
ATOM 847 O O . VAL A 1 111 ? -4.045 -4.316 2.990 1.00 94.00 111 VAL A O 1
ATOM 850 N N . LEU A 1 112 ? -4.685 -4.670 5.112 1.00 92.69 112 LEU A N 1
ATOM 851 C CA . LEU A 1 112 ? -3.464 -5.320 5.561 1.00 92.69 112 LEU A CA 1
ATOM 852 C C . LEU A 1 112 ? -3.733 -6.822 5.627 1.00 92.69 112 LEU A C 1
ATOM 854 O O . LEU A 1 112 ? -4.582 -7.251 6.406 1.00 92.69 112 LEU A O 1
ATOM 858 N N . VAL A 1 113 ? -3.035 -7.606 4.808 1.00 90.50 113 VAL A N 1
ATOM 859 C CA . VAL A 1 113 ? -3.138 -9.071 4.779 1.00 90.50 113 VAL A CA 1
ATOM 860 C C . VAL A 1 113 ? -1.799 -9.668 5.183 1.00 90.50 113 VAL A C 1
ATOM 862 O O . VAL A 1 113 ? -0.806 -9.458 4.485 1.00 90.50 113 VAL A O 1
ATOM 865 N N . ASP A 1 114 ? -1.773 -10.364 6.321 1.00 86.31 114 ASP A N 1
ATOM 866 C CA . ASP A 1 114 ? -0.594 -11.060 6.859 1.00 86.31 114 ASP A CA 1
ATOM 867 C C . ASP A 1 114 ? 0.684 -10.198 6.836 1.00 86.31 114 ASP A C 1
ATOM 869 O O . ASP A 1 114 ? 1.790 -10.671 6.575 1.00 86.31 114 ASP A O 1
ATOM 873 N N . VAL A 1 115 ? 0.539 -8.889 7.078 1.00 86.50 115 VAL A N 1
ATOM 874 C CA . VAL A 1 115 ? 1.658 -7.946 7.018 1.00 86.50 115 VAL A CA 1
ATOM 875 C C . VAL A 1 115 ? 2.591 -8.203 8.193 1.00 86.50 115 VAL A C 1
ATOM 877 O O . VAL A 1 115 ? 2.176 -8.182 9.354 1.00 86.50 115 VAL A O 1
ATOM 880 N N . LYS A 1 116 ? 3.872 -8.426 7.893 1.00 85.06 116 LYS A N 1
ATOM 881 C CA . LYS A 1 116 ? 4.924 -8.573 8.897 1.00 85.06 116 LYS A CA 1
ATOM 882 C C . LYS A 1 116 ? 5.845 -7.356 8.914 1.00 85.06 116 LYS A C 1
ATOM 884 O O . LYS A 1 116 ? 6.544 -7.067 7.941 1.00 85.06 116 LYS A O 1
ATOM 889 N N . CYS A 1 117 ? 5.879 -6.681 10.057 1.00 84.81 117 CYS A N 1
ATOM 890 C CA . CYS A 1 117 ? 6.836 -5.622 10.365 1.00 84.81 117 CYS A CA 1
ATOM 891 C C . CYS A 1 117 ? 8.116 -6.256 10.951 1.00 84.81 117 CYS A C 1
ATOM 893 O O . CYS A 1 117 ? 8.021 -6.925 11.984 1.00 84.81 117 CYS A O 1
ATOM 895 N N . PRO A 1 118 ? 9.299 -6.118 10.313 1.00 84.12 118 PRO A N 1
ATOM 896 C CA . PRO A 1 118 ? 10.540 -6.726 10.807 1.00 84.12 118 PRO A CA 1
ATOM 897 C C . PRO A 1 118 ? 11.006 -6.177 12.163 1.00 84.12 118 PRO A C 1
ATOM 899 O O . PRO A 1 118 ? 11.581 -6.914 12.960 1.00 84.12 118 PRO A O 1
ATOM 902 N N . THR A 1 119 ? 10.753 -4.892 12.416 1.00 89.00 119 THR A N 1
ATOM 903 C CA . THR A 1 119 ? 11.195 -4.149 13.607 1.00 89.00 119 THR A CA 1
ATOM 904 C C . THR A 1 119 ? 10.030 -3.378 14.229 1.00 89.00 119 THR A C 1
ATOM 906 O O . THR A 1 119 ? 9.051 -3.058 13.547 1.00 89.00 119 THR A O 1
ATOM 909 N N . SER A 1 120 ? 10.149 -2.999 15.505 1.00 89.88 120 SER A N 1
ATOM 910 C CA . SER A 1 120 ? 9.178 -2.092 16.138 1.00 89.88 120 SER A CA 1
ATOM 911 C C . SER A 1 120 ? 9.110 -0.742 15.397 1.00 89.88 120 SER A C 1
ATOM 913 O O . SER A 1 120 ? 8.026 -0.226 15.144 1.00 89.88 120 SER A O 1
ATOM 915 N N . ALA A 1 121 ? 10.239 -0.222 14.896 1.00 90.75 121 ALA A N 1
ATOM 916 C CA . ALA A 1 121 ? 10.264 1.002 14.087 1.00 90.75 121 ALA A CA 1
ATOM 917 C C . ALA A 1 121 ? 9.422 0.890 12.801 1.00 90.75 121 ALA A C 1
ATOM 919 O O . ALA A 1 121 ? 8.639 1.789 12.495 1.00 90.75 121 ALA A O 1
ATOM 920 N N . SER A 1 122 ? 9.505 -0.234 12.081 1.00 91.12 122 SER A N 1
ATOM 921 C CA . SER A 1 122 ? 8.669 -0.472 10.894 1.00 91.12 122 SER A CA 1
ATOM 922 C C . SER A 1 122 ? 7.172 -0.532 11.221 1.00 91.12 122 SER A C 1
ATOM 924 O O . SER A 1 122 ? 6.350 -0.026 10.458 1.00 91.12 122 SER A O 1
ATOM 926 N N . LEU A 1 123 ? 6.819 -1.079 12.389 1.00 91.44 123 LEU A N 1
ATOM 927 C CA . LEU A 1 123 ? 5.451 -1.087 12.899 1.00 91.44 123 LEU A CA 1
ATOM 928 C C . LEU A 1 123 ? 4.964 0.331 13.233 1.00 91.44 123 LEU A C 1
ATOM 930 O O . LEU A 1 123 ? 3.866 0.707 12.825 1.00 91.44 123 LEU A O 1
ATOM 934 N N . HIS A 1 124 ? 5.795 1.130 13.904 1.00 93.06 124 HIS A N 1
ATOM 935 C CA . HIS A 1 124 ? 5.512 2.539 14.175 1.00 93.06 124 HIS A CA 1
ATOM 936 C C . HIS A 1 124 ? 5.277 3.334 12.894 1.00 93.06 124 HIS A C 1
ATOM 938 O O . HIS A 1 124 ? 4.246 3.990 12.761 1.00 93.06 124 HIS A O 1
ATOM 944 N N . HIS A 1 125 ? 6.167 3.195 11.912 1.00 94.94 125 HIS A N 1
ATOM 945 C CA . HIS A 1 125 ? 6.004 3.833 10.612 1.00 94.94 125 HIS A CA 1
ATOM 946 C C . HIS A 1 125 ? 4.721 3.408 9.894 1.00 94.94 125 HIS A C 1
ATOM 948 O O . HIS A 1 125 ? 4.058 4.259 9.309 1.00 94.94 125 HIS A O 1
ATOM 954 N N . LEU A 1 126 ? 4.333 2.130 9.958 1.00 93.31 126 LEU A N 1
ATOM 955 C CA . LEU A 1 126 ? 3.075 1.667 9.371 1.00 93.31 126 LEU A CA 1
ATOM 956 C C . LEU A 1 126 ? 1.862 2.350 10.018 1.00 93.31 126 LEU A C 1
ATOM 958 O O . LEU A 1 126 ? 1.003 2.865 9.306 1.00 93.31 126 LEU A O 1
ATOM 962 N N . VAL A 1 127 ? 1.773 2.368 11.349 1.00 92.88 127 VAL A N 1
ATOM 963 C CA . VAL A 1 127 ? 0.611 2.954 12.042 1.00 92.88 127 VAL A CA 1
ATOM 964 C C . VAL A 1 127 ? 0.574 4.480 11.899 1.00 92.88 127 VAL A C 1
ATOM 966 O O . VAL A 1 127 ? -0.502 5.058 11.711 1.00 92.88 127 VAL A O 1
ATOM 969 N N . ASP A 1 128 ? 1.733 5.140 11.921 1.00 93.88 128 ASP A N 1
ATOM 970 C CA . ASP A 1 128 ? 1.835 6.578 11.659 1.00 93.88 128 ASP A CA 1
ATOM 971 C C . ASP A 1 128 ? 1.420 6.916 10.220 1.00 93.88 128 ASP A C 1
ATOM 973 O O . ASP A 1 128 ? 0.689 7.888 10.006 1.00 93.88 128 ASP A O 1
ATOM 977 N N . ALA A 1 129 ? 1.783 6.070 9.248 1.00 94.81 129 ALA A N 1
ATOM 978 C CA . ALA A 1 129 ? 1.340 6.216 7.867 1.00 94.81 129 ALA A CA 1
ATOM 979 C C . ALA A 1 129 ? -0.188 6.148 7.771 1.00 94.81 129 ALA A C 1
ATOM 981 O O . ALA A 1 129 ? -0.807 7.051 7.215 1.00 94.81 129 ALA A O 1
ATOM 982 N N . LEU A 1 130 ? -0.811 5.120 8.358 1.00 93.06 130 LEU A N 1
ATOM 983 C CA . LEU A 1 130 ? -2.273 4.971 8.365 1.00 93.06 130 LEU A CA 1
ATOM 984 C C . LEU A 1 130 ? -2.967 6.193 8.985 1.00 93.06 130 LEU A C 1
ATOM 986 O O . LEU A 1 130 ? -3.986 6.651 8.477 1.00 93.06 130 LEU A O 1
ATOM 990 N N . SER A 1 131 ? -2.393 6.752 10.051 1.00 90.69 131 SER A N 1
ATOM 991 C CA . SER A 1 131 ? -2.922 7.948 10.724 1.00 90.69 131 SER A CA 1
ATOM 992 C C . SER A 1 131 ? -2.773 9.223 9.886 1.00 90.69 131 SER A C 1
ATOM 994 O O . SER A 1 131 ? -3.556 10.159 10.027 1.00 90.69 131 SER A O 1
ATOM 996 N N . SER A 1 132 ? -1.783 9.258 8.994 1.00 93.25 132 SER A N 1
ATOM 997 C CA . SER A 1 132 ? -1.462 10.420 8.161 1.00 93.25 132 SER A CA 1
ATOM 998 C C . SER A 1 132 ? -2.203 10.437 6.819 1.00 93.25 132 SER A C 1
ATOM 1000 O O . SER A 1 132 ? -2.138 11.440 6.109 1.00 93.25 132 SER A O 1
ATOM 1002 N N . MET A 1 133 ? -2.916 9.363 6.459 1.00 92.69 133 MET A N 1
ATOM 1003 C CA . MET A 1 133 ? -3.710 9.302 5.228 1.00 92.69 133 MET A CA 1
ATOM 1004 C C . MET A 1 133 ? -5.001 10.128 5.378 1.00 92.69 133 MET A C 1
ATOM 1006 O O . MET A 1 133 ? -5.854 9.787 6.200 1.00 92.69 133 MET A O 1
ATOM 1010 N N . PRO A 1 134 ? -5.198 11.197 4.582 1.00 90.62 134 PRO A N 1
ATOM 1011 C CA . PRO A 1 134 ? -6.272 12.169 4.806 1.00 90.62 134 PRO A CA 1
ATOM 1012 C C . PRO A 1 134 ? -7.675 11.634 4.498 1.00 90.62 134 PRO A C 1
ATOM 1014 O O . PRO A 1 134 ? -8.659 12.111 5.056 1.00 90.62 134 PRO A O 1
ATOM 1017 N N . ASN A 1 135 ? -7.773 10.655 3.598 1.00 90.25 135 ASN A N 1
ATOM 1018 C CA . ASN A 1 135 ? -9.046 10.137 3.096 1.00 90.25 135 ASN A CA 1
ATOM 1019 C C . ASN A 1 135 ? -9.317 8.684 3.498 1.00 90.25 135 ASN A C 1
ATOM 1021 O O . ASN A 1 135 ? -10.334 8.127 3.078 1.00 90.25 135 ASN A O 1
ATOM 1025 N N . LEU A 1 136 ? -8.452 8.090 4.328 1.00 91.69 136 LEU A N 1
ATOM 1026 C CA . LEU A 1 136 ? -8.604 6.716 4.790 1.00 91.69 136 LEU A CA 1
ATOM 1027 C C . LEU A 1 136 ? -9.846 6.599 5.671 1.00 91.69 136 LEU A C 1
ATOM 1029 O O . LEU A 1 136 ? -9.901 7.169 6.756 1.00 91.69 136 LEU A O 1
ATOM 1033 N N . THR A 1 137 ? -10.836 5.837 5.218 1.00 91.06 137 THR A N 1
ATOM 1034 C CA . THR A 1 137 ? -12.086 5.635 5.954 1.00 91.06 137 THR A CA 1
ATOM 1035 C C . THR A 1 137 ? -12.290 4.213 6.431 1.00 91.06 137 THR A C 1
ATOM 1037 O O . THR A 1 137 ? -12.942 4.008 7.456 1.00 91.06 137 THR A O 1
ATOM 1040 N N . ASP A 1 138 ? -11.718 3.250 5.716 1.00 91.62 138 ASP A N 1
ATOM 1041 C CA . ASP A 1 138 ? -11.909 1.834 5.974 1.00 91.62 138 ASP A CA 1
ATOM 1042 C C . ASP A 1 138 ? -10.550 1.151 6.126 1.00 91.62 138 ASP A C 1
ATOM 1044 O O . ASP A 1 138 ? -9.729 1.142 5.207 1.00 91.62 138 ASP A O 1
ATOM 1048 N N . LEU A 1 139 ? -10.312 0.573 7.300 1.00 92.06 139 LEU A N 1
ATOM 1049 C CA . LEU A 1 139 ? -9.127 -0.228 7.583 1.00 92.06 139 LEU A CA 1
ATOM 1050 C C . LEU A 1 139 ? -9.562 -1.676 7.787 1.00 92.06 139 LEU A C 1
ATOM 1052 O O . LEU A 1 139 ? -10.387 -1.985 8.648 1.00 92.06 139 LEU A O 1
ATOM 1056 N N . ILE A 1 140 ? -9.007 -2.579 6.989 1.00 91.19 140 ILE A N 1
ATOM 1057 C CA . ILE A 1 140 ? -9.272 -4.010 7.096 1.00 91.19 140 ILE A CA 1
ATOM 1058 C C . ILE A 1 140 ? -7.959 -4.695 7.445 1.00 91.19 140 ILE A C 1
ATOM 1060 O O . ILE A 1 140 ? -6.998 -4.634 6.687 1.00 91.19 140 ILE A O 1
ATOM 1064 N N . VAL A 1 141 ? -7.923 -5.359 8.591 1.00 90.19 141 VAL A N 1
ATOM 1065 C CA . VAL A 1 141 ? -6.782 -6.138 9.065 1.00 90.19 141 VAL A CA 1
ATOM 1066 C C . V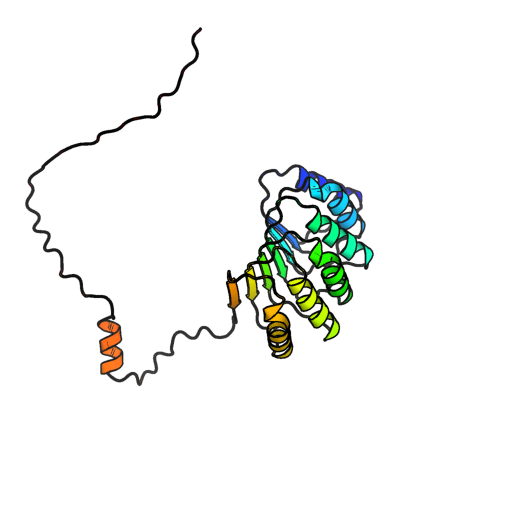AL A 1 141 ? -7.169 -7.608 8.977 1.00 90.19 141 VAL A C 1
ATOM 1068 O O . VAL A 1 141 ? -8.158 -8.033 9.574 1.00 90.19 141 VAL A O 1
ATOM 1071 N N . GLN A 1 142 ? -6.437 -8.383 8.186 1.00 87.62 142 GLN A N 1
ATOM 1072 C CA . GLN A 1 142 ? -6.676 -9.810 7.986 1.00 87.62 142 GLN A CA 1
ATOM 1073 C C . GLN A 1 142 ? -5.381 -10.582 8.169 1.00 87.62 142 GLN A C 1
ATOM 1075 O O . GLN A 1 142 ? -4.341 -10.171 7.659 1.00 87.62 142 GLN A O 1
ATOM 1080 N N . GLY A 1 143 ? -5.465 -11.727 8.834 1.00 82.31 143 GLY A N 1
ATOM 1081 C CA . GLY A 1 143 ? -4.324 -12.619 8.983 1.00 82.31 143 GLY A CA 1
ATOM 1082 C C . GLY A 1 143 ? -3.936 -12.861 10.430 1.00 82.31 143 GLY A C 1
ATOM 1083 O O . GLY A 1 143 ? -4.536 -12.323 11.360 1.00 82.31 143 GLY A O 1
ATOM 1084 N N . GLU A 1 144 ? -2.928 -13.703 10.601 1.00 76.44 144 GLU A N 1
ATOM 1085 C CA . GLU A 1 144 ? -2.529 -14.256 11.905 1.00 76.44 144 GLU A CA 1
ATOM 1086 C C . GLU A 1 144 ? -1.183 -13.695 12.385 1.00 76.44 144 GLU A C 1
ATOM 1088 O O . GLU A 1 144 ? -0.725 -13.977 13.489 1.00 76.44 144 GLU A O 1
ATOM 1093 N N . THR A 1 145 ? -0.529 -12.869 11.563 1.00 78.31 145 THR A N 1
ATOM 1094 C CA . THR A 1 145 ? 0.805 -12.320 11.849 1.00 78.31 145 THR A CA 1
ATOM 1095 C C . THR A 1 145 ? 0.796 -11.153 12.839 1.00 78.31 145 THR A C 1
ATOM 1097 O O . THR A 1 145 ? 1.854 -10.788 13.363 1.00 78.31 145 THR A O 1
ATOM 1100 N N . PHE A 1 146 ? -0.364 -10.542 13.095 1.00 80.62 146 PHE A N 1
ATOM 1101 C CA . PHE A 1 146 ? -0.488 -9.367 13.957 1.00 80.62 146 PHE A CA 1
ATOM 1102 C C . PHE A 1 146 ? -0.459 -9.753 15.440 1.00 80.62 146 PHE A C 1
ATOM 1104 O O . PHE A 1 146 ? -1.279 -10.536 15.912 1.00 80.62 146 PHE A O 1
ATOM 1111 N N . ARG A 1 147 ? 0.483 -9.166 16.188 1.00 84.06 147 ARG A N 1
ATOM 1112 C CA . ARG A 1 147 ? 0.674 -9.389 17.633 1.00 84.06 147 ARG A CA 1
ATOM 1113 C C . ARG A 1 147 ? 0.076 -8.254 18.469 1.00 84.06 147 ARG A C 1
ATOM 1115 O O . ARG A 1 147 ? -0.274 -7.206 17.936 1.00 84.06 147 ARG A O 1
ATOM 1122 N N . GLU A 1 148 ? 0.029 -8.440 19.788 1.00 86.19 148 GLU A N 1
ATOM 1123 C CA . GLU A 1 148 ? -0.489 -7.462 20.764 1.00 86.19 148 GLU A CA 1
ATOM 1124 C C . GLU A 1 148 ? 0.099 -6.049 20.605 1.00 86.19 148 GLU A C 1
ATOM 1126 O O . GLU A 1 148 ? -0.628 -5.062 20.718 1.00 86.19 148 GLU A O 1
ATOM 1131 N N . GLU A 1 149 ? 1.386 -5.940 20.265 1.00 88.69 149 GLU A N 1
ATOM 1132 C CA . GLU A 1 149 ? 2.062 -4.659 20.012 1.00 88.69 149 GLU A CA 1
ATOM 1133 C C . GLU A 1 149 ? 1.377 -3.850 18.895 1.00 88.69 149 GLU A C 1
ATOM 1135 O O . GLU A 1 149 ? 1.170 -2.646 19.042 1.00 88.69 149 GLU A O 1
ATOM 1140 N N . PHE A 1 150 ? 0.954 -4.510 17.807 1.00 89.19 150 PHE A N 1
ATOM 1141 C CA . PHE A 1 150 ? 0.244 -3.856 16.704 1.00 89.19 150 PHE A CA 1
ATOM 1142 C C . PHE A 1 150 ? -1.091 -3.279 17.179 1.00 89.19 150 PHE A C 1
ATOM 1144 O O . PHE A 1 150 ? -1.382 -2.112 16.923 1.00 89.19 150 PHE A O 1
ATOM 1151 N N . TYR A 1 151 ? -1.884 -4.068 17.908 1.00 87.62 151 TYR A N 1
ATOM 1152 C CA . TYR A 1 151 ? -3.189 -3.630 18.407 1.00 87.62 151 TYR A CA 1
ATOM 1153 C C . TYR A 1 151 ? -3.063 -2.516 19.446 1.00 87.62 151 TYR A C 1
ATOM 1155 O O . TYR A 1 151 ? -3.834 -1.558 19.417 1.00 87.62 151 TYR A O 1
ATOM 1163 N N . SER A 1 152 ? -2.063 -2.605 20.322 1.00 90.25 152 SER A N 1
ATOM 1164 C CA . SER A 1 152 ? -1.774 -1.583 21.330 1.00 90.25 152 SER A CA 1
ATOM 1165 C C . SER A 1 152 ? -1.409 -0.252 20.681 1.00 90.25 152 SER A C 1
ATOM 1167 O O . SER A 1 152 ? -1.928 0.795 21.071 1.00 90.25 152 SER A O 1
ATOM 1169 N N . LEU A 1 153 ? -0.566 -0.285 19.646 1.00 91.12 153 LEU A N 1
ATOM 1170 C CA . LEU A 1 153 ? -0.176 0.913 18.915 1.00 91.12 153 LEU A CA 1
ATOM 1171 C C . LEU A 1 153 ? -1.334 1.493 18.095 1.00 91.12 153 LEU A C 1
ATOM 1173 O O . LEU A 1 153 ? -1.535 2.709 18.087 1.00 91.12 153 LEU A O 1
ATOM 1177 N N . LEU A 1 154 ? -2.123 0.634 17.445 1.00 88.94 154 LEU A N 1
ATOM 1178 C CA . LEU A 1 154 ? -3.324 1.046 16.723 1.00 88.94 154 LEU A CA 1
ATOM 1179 C C . LEU A 1 154 ? -4.319 1.732 17.669 1.00 88.94 154 LEU A C 1
ATOM 1181 O O . LEU A 1 154 ? -4.852 2.784 17.330 1.00 88.94 154 LEU A O 1
ATOM 1185 N N . ASN A 1 155 ? -4.514 1.184 18.872 1.00 87.38 155 ASN A N 1
ATOM 1186 C CA . ASN A 1 155 ? -5.349 1.781 19.912 1.00 87.38 155 ASN A CA 1
ATOM 1187 C C . ASN A 1 155 ? -4.804 3.142 20.375 1.00 87.38 155 ASN A C 1
ATOM 1189 O O . ASN A 1 155 ? -5.552 4.114 20.451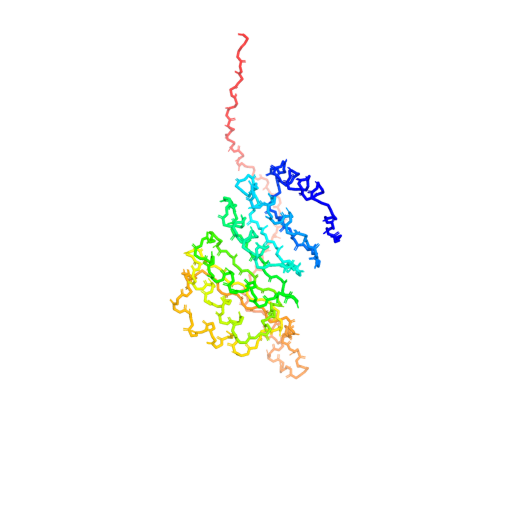 1.00 87.38 155 ASN A O 1
ATOM 1193 N N . ALA A 1 156 ? -3.492 3.251 20.607 1.00 89.69 156 ALA A N 1
ATOM 1194 C CA . ALA A 1 156 ? -2.853 4.514 20.985 1.00 89.69 156 ALA A CA 1
ATOM 1195 C C . ALA A 1 156 ? -3.026 5.619 19.924 1.00 89.69 156 ALA A C 1
ATOM 1197 O O . ALA A 1 156 ? -3.028 6.804 20.254 1.00 89.69 156 ALA A O 1
ATOM 1198 N N . LYS A 1 157 ? -3.188 5.235 18.653 1.00 88.00 157 LYS A N 1
ATOM 1199 C CA . LYS A 1 157 ? -3.379 6.130 17.501 1.00 88.00 157 LYS A CA 1
ATOM 1200 C C . LYS A 1 157 ? -4.822 6.145 16.985 1.00 88.00 157 LYS A C 1
ATOM 1202 O O . LYS A 1 157 ? -5.102 6.755 15.954 1.00 88.00 157 LYS A O 1
ATOM 1207 N N . ALA A 1 158 ? -5.763 5.527 17.698 1.00 82.75 158 ALA A N 1
ATOM 1208 C CA . ALA A 1 158 ? -7.144 5.391 17.240 1.00 82.75 158 ALA A CA 1
ATOM 1209 C C . ALA A 1 158 ? -7.830 6.747 17.017 1.00 82.75 158 ALA A C 1
ATOM 1211 O O . ALA A 1 158 ? -8.605 6.897 16.079 1.00 82.75 158 ALA A O 1
ATOM 1212 N N . SER A 1 159 ? -7.501 7.751 17.835 1.00 79.38 159 SER A N 1
ATOM 1213 C CA . SER A 1 159 ? -8.026 9.116 17.707 1.00 79.38 159 SER A CA 1
ATOM 1214 C C . SER A 1 159 ? -7.459 9.886 16.510 1.00 79.38 159 SER A C 1
ATOM 1216 O O . SER A 1 159 ? -8.094 10.828 16.041 1.00 79.38 159 SER A O 1
ATOM 1218 N N . THR A 1 160 ? -6.275 9.505 16.018 1.00 80.12 160 THR A N 1
ATOM 1219 C CA . THR A 1 160 ? -5.623 10.140 14.863 1.00 80.12 160 THR A CA 1
ATOM 1220 C C . THR A 1 160 ? -5.953 9.450 13.548 1.00 80.12 160 THR A C 1
ATOM 1222 O O . THR A 1 160 ? -5.829 10.067 12.493 1.00 80.12 160 THR A O 1
ATOM 1225 N N . LEU A 1 161 ? -6.389 8.189 13.589 1.00 79.38 161 LEU A N 1
ATOM 1226 C CA . LEU A 1 161 ? -6.887 7.499 12.407 1.00 79.38 161 LEU A CA 1
ATOM 1227 C C . LEU A 1 161 ? -8.134 8.220 11.898 1.00 79.38 161 LEU A C 1
ATOM 1229 O O . LEU A 1 161 ? -9.183 8.230 12.537 1.00 79.38 161 LEU A O 1
ATOM 1233 N N . GLN A 1 162 ? -8.037 8.783 10.695 1.00 61.88 162 GLN A N 1
ATOM 1234 C CA . GLN A 1 162 ? -9.147 9.476 10.037 1.00 61.88 162 GLN A CA 1
ATOM 1235 C C . GLN A 1 162 ? -10.234 8.530 9.512 1.00 61.88 162 GLN A C 1
ATOM 1237 O O . GLN A 1 162 ? -11.096 8.960 8.741 1.00 61.88 162 GLN A O 1
ATOM 1242 N N . ALA A 1 163 ? -10.245 7.275 9.978 1.00 60.69 163 ALA A N 1
ATOM 1243 C CA . ALA A 1 163 ? -11.355 6.350 9.844 1.00 60.69 163 ALA A CA 1
ATOM 1244 C C . ALA A 1 163 ? -12.561 6.922 10.605 1.00 60.69 163 ALA A C 1
ATOM 1246 O O . ALA A 1 163 ? -12.877 6.505 11.715 1.00 60.69 163 ALA A O 1
ATOM 1247 N N . LYS A 1 164 ? -13.202 7.940 10.013 1.00 55.22 164 LYS A N 1
ATOM 1248 C CA . LYS A 1 164 ? -14.322 8.742 10.524 1.00 55.22 164 LYS A CA 1
ATOM 1249 C C . LYS A 1 164 ? -15.587 7.887 10.652 1.00 55.22 164 LYS A C 1
ATOM 1251 O O . LYS A 1 164 ? -16.579 8.122 9.968 1.00 55.22 164 LYS A O 1
ATOM 1256 N N . GLY A 1 165 ? -15.528 6.861 11.493 1.00 53.59 165 GLY A N 1
ATOM 1257 C CA . GLY A 1 165 ? -16.643 6.000 11.858 1.00 53.59 165 GLY A CA 1
ATOM 1258 C C . GLY A 1 165 ? -17.183 5.105 10.744 1.00 53.59 165 GLY A C 1
ATOM 1259 O O . GLY A 1 165 ? -18.339 4.712 10.847 1.00 53.59 165 GLY A O 1
ATOM 1260 N N . ARG A 1 166 ? -16.416 4.794 9.683 1.00 67.75 166 ARG A N 1
ATOM 1261 C CA . ARG A 1 166 ? -16.910 3.871 8.643 1.00 67.75 166 ARG A CA 1
ATOM 1262 C C . ARG A 1 166 ? -16.681 2.424 9.041 1.00 67.75 166 ARG A C 1
ATOM 1264 O O . ARG A 1 166 ? -17.622 1.777 9.489 1.00 67.75 166 ARG A O 1
ATOM 1271 N N . THR A 1 167 ? -15.450 1.923 8.939 1.00 77.56 167 THR A N 1
ATOM 1272 C CA . THR A 1 167 ? -15.224 0.508 9.243 1.00 77.56 167 THR A CA 1
ATOM 1273 C C . THR A 1 167 ? -13.787 0.195 9.657 1.00 77.56 167 THR A C 1
ATOM 1275 O O . THR A 1 167 ? -12.851 0.417 8.893 1.00 77.56 167 THR A O 1
ATOM 1278 N N . LEU A 1 168 ? -13.617 -0.418 10.833 1.00 83.31 168 LEU A N 1
ATOM 1279 C CA . LEU A 1 168 ? -12.451 -1.242 11.161 1.00 83.31 168 LEU A CA 1
ATOM 1280 C C . LEU A 1 168 ? -12.906 -2.706 11.155 1.00 83.31 168 LEU A C 1
ATOM 1282 O O . LEU A 1 168 ? -13.759 -3.084 11.956 1.00 83.31 168 LEU A O 1
ATOM 1286 N N . ARG A 1 169 ? -12.375 -3.527 10.243 1.00 82.25 169 ARG A N 1
ATOM 1287 C CA . ARG A 1 169 ? -12.640 -4.978 10.214 1.00 82.25 169 ARG A CA 1
ATOM 1288 C C . ARG A 1 169 ? -11.383 -5.728 10.602 1.00 82.25 169 ARG A C 1
ATOM 1290 O O . ARG A 1 169 ? -10.352 -5.536 9.970 1.00 82.25 169 ARG A O 1
ATOM 1297 N N . ILE A 1 170 ? -11.489 -6.606 11.591 1.00 81.62 170 ILE A N 1
ATOM 1298 C CA . ILE A 1 170 ? -10.401 -7.491 12.005 1.00 81.62 170 ILE A CA 1
ATOM 1299 C C . ILE A 1 170 ? -10.855 -8.925 11.738 1.00 81.62 170 ILE A C 1
ATOM 1301 O O . ILE A 1 170 ? -11.830 -9.391 12.325 1.00 81.62 170 ILE A O 1
ATOM 1305 N N . HIS A 1 171 ? -10.176 -9.607 10.819 1.00 76.69 171 HIS A N 1
ATOM 1306 C CA . HIS A 1 171 ? -10.400 -11.017 10.522 1.00 76.69 171 HIS A CA 1
ATOM 1307 C C . HIS A 1 171 ? -9.248 -11.844 11.101 1.00 76.69 171 HIS A C 1
ATOM 1309 O O . HIS A 1 171 ? -8.150 -11.844 10.547 1.00 76.69 171 HIS A O 1
ATOM 1315 N N . HIS A 1 172 ? -9.517 -12.582 12.179 1.00 70.69 172 HIS A N 1
ATOM 1316 C CA . HIS A 1 172 ? -8.621 -13.619 12.693 1.00 70.69 172 HIS A CA 1
ATOM 1317 C C . HIS A 1 172 ? -9.017 -14.953 12.045 1.00 70.69 172 HIS A C 1
ATOM 1319 O O . HIS A 1 172 ? -10.139 -15.420 12.250 1.00 70.69 172 HIS A O 1
ATOM 1325 N N . ARG A 1 173 ? -8.169 -15.531 11.183 1.00 62.16 173 ARG A N 1
ATOM 1326 C CA . ARG A 1 173 ? -8.583 -16.655 10.319 1.00 62.16 173 ARG A CA 1
ATOM 1327 C C . ARG A 1 173 ? -8.486 -18.043 10.976 1.00 62.16 173 ARG A C 1
ATOM 1329 O O . ARG A 1 173 ? -8.948 -19.000 10.366 1.00 62.16 173 ARG A O 1
ATOM 1336 N N . SER A 1 174 ? -8.005 -18.170 12.210 1.00 52.25 174 SER A N 1
ATOM 1337 C CA . SER A 1 174 ? -7.697 -19.499 12.766 1.00 52.25 174 SER A CA 1
ATOM 1338 C C . SER A 1 174 ? -8.901 -20.268 13.318 1.00 52.25 174 SER A C 1
ATOM 1340 O O . SER A 1 174 ? -8.968 -21.473 13.122 1.00 52.25 174 SER A O 1
ATOM 1342 N N . ASP A 1 175 ? -9.885 -19.604 13.942 1.00 52.78 175 ASP A N 1
ATOM 1343 C CA . ASP A 1 175 ? -10.874 -20.308 14.779 1.00 52.78 175 ASP A CA 1
ATOM 1344 C C . ASP A 1 175 ? -12.301 -19.758 14.661 1.00 52.78 175 ASP A C 1
ATOM 1346 O O . ASP A 1 175 ? -12.949 -19.442 15.661 1.00 52.78 175 ASP A O 1
ATOM 1350 N N . TYR A 1 176 ? -12.865 -19.703 13.450 1.00 50.28 176 TYR A N 1
ATOM 1351 C CA . TYR A 1 176 ? -14.331 -19.748 13.367 1.00 50.28 176 TYR A CA 1
ATOM 1352 C C . TYR A 1 176 ? -14.793 -21.174 13.697 1.00 50.28 176 TYR A C 1
ATOM 1354 O O . TYR A 1 176 ? -15.169 -21.959 12.827 1.00 50.28 176 TYR A O 1
ATOM 1362 N N . LEU A 1 177 ? -14.747 -21.531 14.980 1.00 55.69 177 LEU A N 1
ATOM 1363 C CA . LEU A 1 177 ? -15.538 -22.635 15.492 1.00 55.69 177 LEU A CA 1
ATOM 1364 C C . LEU A 1 177 ? -16.996 -22.211 15.304 1.00 55.69 177 LEU A C 1
ATOM 1366 O O . LEU A 1 177 ? -17.472 -21.292 15.972 1.00 55.69 177 LEU A O 1
ATOM 1370 N N . LYS A 1 178 ? -17.738 -22.902 14.424 1.00 54.28 178 LYS A N 1
ATOM 1371 C CA . LYS A 1 178 ? -19.180 -23.042 14.683 1.00 54.28 178 LYS A CA 1
ATOM 1372 C C . LYS A 1 178 ? -19.286 -23.422 16.163 1.00 54.28 178 LYS A C 1
ATOM 1374 O O . LYS A 1 178 ? -18.480 -24.272 16.562 1.00 54.28 178 LYS A O 1
ATOM 1379 N N . PRO A 1 179 ? -20.171 -22.790 16.962 1.00 54.31 179 PRO A N 1
ATOM 1380 C CA . PRO A 1 179 ? -20.347 -23.167 18.359 1.00 54.31 179 PRO A CA 1
ATOM 1381 C C . PRO A 1 179 ? -20.329 -24.687 18.410 1.00 54.31 179 PRO A C 1
ATOM 1383 O O . PRO A 1 179 ? -21.104 -25.303 17.677 1.00 54.31 179 PRO A O 1
ATOM 1386 N N . LYS A 1 180 ? -19.339 -25.274 19.099 1.00 52.31 180 LYS A N 1
ATOM 1387 C CA . LYS A 1 180 ? -19.247 -26.730 19.176 1.00 52.31 180 LYS A CA 1
ATOM 1388 C C . LYS A 1 180 ? -20.613 -27.174 19.667 1.00 52.31 180 LYS A C 1
ATOM 1390 O O . LYS A 1 180 ? -21.047 -26.709 20.718 1.00 52.31 180 LYS A O 1
ATOM 1395 N N . ASP A 1 181 ? -21.287 -28.009 18.888 1.00 55.69 181 ASP A N 1
ATOM 1396 C CA . ASP A 1 181 ? -22.449 -28.729 19.372 1.00 55.69 181 ASP A CA 1
ATOM 1397 C C . ASP A 1 181 ? -21.887 -29.675 20.427 1.00 55.69 181 ASP A C 1
ATOM 1399 O O . ASP A 1 181 ? -21.456 -30.783 20.122 1.00 55.69 181 ASP A O 1
ATOM 1403 N N . SER A 1 182 ? -21.732 -29.183 21.658 1.00 54.47 182 SER A N 1
ATOM 1404 C CA . SER A 1 182 ? -21.457 -30.051 22.785 1.00 54.47 182 SER A CA 1
ATOM 1405 C C . SER A 1 182 ? -22.588 -31.066 22.772 1.00 54.47 182 SER A C 1
ATOM 1407 O O . SER A 1 182 ? -23.756 -30.685 22.813 1.00 54.47 182 SER A O 1
ATOM 1409 N N . GLU A 1 183 ? -22.268 -32.352 22.677 1.00 58.12 183 GLU A N 1
ATOM 1410 C CA . GLU A 1 183 ? -23.283 -33.411 22.734 1.00 58.12 183 GLU A CA 1
ATOM 1411 C C . GLU A 1 183 ? -24.067 -33.379 24.070 1.00 58.12 183 GLU A C 1
ATOM 1413 O O . GLU A 1 183 ? -25.125 -33.992 24.178 1.00 58.12 183 GLU A O 1
ATOM 1418 N N . GLU A 1 184 ? -23.616 -32.561 25.031 1.00 60.25 184 GLU A N 1
ATOM 1419 C CA . GLU A 1 184 ? -24.297 -32.140 26.262 1.00 60.25 184 GLU A CA 1
ATOM 1420 C C . GLU A 1 184 ? -25.140 -30.851 26.133 1.00 60.25 184 GLU A C 1
ATOM 1422 O O . GLU A 1 184 ? -25.340 -30.134 27.111 1.00 60.25 184 GLU A O 1
ATOM 1427 N N . LEU A 1 185 ? -25.646 -30.500 24.947 1.00 60.16 185 LEU A N 1
ATOM 1428 C CA . LEU A 1 185 ? -26.750 -29.538 24.895 1.00 60.16 185 LEU A CA 1
ATOM 1429 C C . LEU A 1 185 ? -27.958 -30.191 25.567 1.00 60.16 185 LEU A C 1
ATOM 1431 O O . LEU A 1 185 ? -28.450 -31.218 25.087 1.00 60.16 185 LEU A O 1
ATOM 1435 N N . ASP A 1 186 ? -28.415 -29.595 26.667 1.00 74.12 186 ASP A N 1
ATOM 1436 C CA . ASP A 1 186 ? -29.650 -29.999 27.318 1.00 74.12 186 ASP A CA 1
ATOM 1437 C C . ASP A 1 186 ? -30.807 -29.957 26.305 1.00 74.12 186 ASP A C 1
ATOM 1439 O O . ASP A 1 186 ? -30.793 -29.197 25.325 1.00 74.12 186 ASP A O 1
ATOM 1443 N N . ASP A 1 187 ? -31.813 -30.801 26.520 1.00 77.69 187 ASP A N 1
ATOM 1444 C CA . ASP A 1 187 ? -32.933 -30.930 25.588 1.00 77.69 187 ASP A CA 1
ATOM 1445 C C . ASP A 1 187 ? -33.658 -29.595 25.346 1.00 77.69 187 ASP A C 1
ATOM 1447 O O . ASP A 1 187 ? -34.211 -29.393 24.262 1.00 77.69 187 ASP A O 1
ATOM 1451 N N . ALA A 1 188 ? -33.619 -28.647 26.293 1.00 76.56 188 ALA A N 1
ATOM 1452 C CA . ALA A 1 188 ? -34.219 -27.331 26.097 1.00 76.56 188 ALA A CA 1
ATOM 1453 C C . ALA A 1 188 ? -33.418 -26.498 25.086 1.00 76.56 188 ALA A C 1
ATOM 1455 O O . ALA A 1 188 ? -34.008 -25.871 24.203 1.00 76.56 188 ALA A O 1
ATOM 1456 N N . THR A 1 189 ? -32.087 -26.551 25.135 1.00 69.88 189 THR A N 1
ATOM 1457 C CA . THR A 1 189 ? -31.219 -25.879 24.160 1.00 69.88 189 THR A CA 1
ATOM 1458 C C . THR A 1 189 ? -31.336 -26.494 22.759 1.00 69.88 189 THR A C 1
ATOM 1460 O O . THR A 1 189 ? -31.359 -25.758 21.767 1.00 69.88 189 THR A O 1
ATOM 1463 N N . LYS A 1 190 ? -31.495 -27.823 22.645 1.00 75.00 190 LYS A N 1
ATOM 1464 C CA . LYS A 1 190 ? -31.794 -28.484 21.355 1.00 75.00 190 LYS A CA 1
ATOM 1465 C C . LYS A 1 190 ? -33.138 -28.027 20.789 1.00 75.00 190 LYS A C 1
ATOM 1467 O O . LYS A 1 190 ? -33.219 -27.649 19.621 1.00 75.00 190 LYS A O 1
ATOM 1472 N N . LYS A 1 191 ? -34.167 -27.980 21.636 1.00 78.12 191 LYS A N 1
ATOM 1473 C CA . LYS A 1 191 ? -35.524 -27.603 21.238 1.00 78.12 191 LYS A CA 1
ATOM 1474 C C . LYS A 1 191 ? -35.625 -26.149 20.778 1.00 78.12 191 LYS A C 1
ATOM 1476 O O . LYS A 1 191 ? -36.228 -25.887 19.744 1.00 78.12 191 LYS A O 1
ATOM 1481 N N . LEU A 1 192 ? -34.989 -25.208 21.478 1.00 76.94 192 LEU A N 1
ATOM 1482 C CA . LEU A 1 192 ? -34.965 -23.793 21.075 1.00 76.94 192 LEU A CA 1
ATOM 1483 C C . LEU A 1 192 ? -34.305 -23.585 19.704 1.00 76.94 192 LEU A C 1
ATOM 1485 O O . LEU A 1 192 ? -34.677 -22.683 18.951 1.00 76.94 192 LEU A O 1
ATOM 1489 N N . ARG A 1 193 ? -33.329 -24.431 19.366 1.00 70.44 193 ARG A N 1
ATOM 1490 C CA . ARG A 1 193 ? -32.633 -24.383 18.080 1.00 70.44 193 ARG A CA 1
ATOM 1491 C C . ARG A 1 193 ? -33.489 -24.902 16.930 1.00 70.44 193 ARG A C 1
ATOM 1493 O O . ARG A 1 193 ? -33.447 -24.318 15.852 1.00 70.44 193 ARG A O 1
ATOM 1500 N N . GLU A 1 194 ? -34.252 -25.967 17.164 1.00 73.94 194 GLU A N 1
ATOM 1501 C CA . GLU A 1 194 ? -35.229 -26.488 16.200 1.00 73.94 194 GLU A CA 1
ATOM 1502 C C . GLU A 1 194 ? -36.430 -25.555 16.041 1.00 73.94 194 GLU A C 1
ATOM 1504 O O . GLU A 1 194 ? -36.924 -25.357 14.932 1.00 73.94 194 GLU A O 1
ATOM 1509 N N . GLU A 1 195 ? -36.896 -24.957 17.139 1.00 79.50 195 GLU A N 1
ATOM 1510 C CA . GLU A 1 195 ? -38.014 -24.019 17.108 1.00 79.50 195 GLU A CA 1
ATOM 1511 C C . GLU A 1 195 ? -37.664 -22.742 16.348 1.00 79.50 195 GLU A C 1
ATOM 1513 O O . GLU A 1 195 ? -38.538 -22.193 15.670 1.00 79.50 195 GLU A O 1
ATOM 1518 N N . GLY A 1 196 ? -36.397 -22.316 16.422 1.00 67.81 196 GLY A N 1
ATOM 1519 C CA . GLY A 1 196 ? -35.919 -21.071 15.845 1.00 67.81 196 GLY A CA 1
ATOM 1520 C C . GLY A 1 196 ? -36.539 -19.849 16.532 1.00 67.81 196 GLY A C 1
ATOM 1521 O O . GLY A 1 196 ? -37.639 -19.881 17.071 1.00 67.81 196 GLY A O 1
ATOM 1522 N N . CYS A 1 197 ? -35.837 -18.718 16.507 1.00 68.19 197 CYS A N 1
ATOM 1523 C CA . CYS A 1 197 ? -36.360 -17.464 17.072 1.00 68.19 197 CYS A CA 1
ATOM 1524 C C . CYS A 1 197 ? -37.185 -16.653 16.047 1.00 68.19 197 CYS A C 1
ATOM 1526 O O . CYS A 1 197 ? -37.630 -15.539 16.320 1.00 68.19 197 CYS A O 1
ATOM 1528 N N . ALA A 1 198 ? -37.361 -17.188 14.835 1.00 71.19 198 ALA A N 1
ATOM 1529 C CA . ALA A 1 198 ? -38.163 -16.552 13.801 1.00 71.19 198 ALA A CA 1
ATOM 1530 C C . ALA A 1 198 ? -39.659 -16.737 14.120 1.00 71.19 198 ALA A C 1
ATOM 1532 O O . ALA A 1 198 ? -40.074 -17.858 14.421 1.00 71.19 198 ALA A O 1
ATOM 1533 N N . PRO A 1 199 ? -40.492 -15.682 14.027 1.00 59.56 199 PRO A N 1
ATOM 1534 C CA . PRO A 1 199 ? -41.935 -15.819 14.167 1.00 59.56 199 PRO A CA 1
ATOM 1535 C C . PRO A 1 199 ? -42.447 -16.873 13.184 1.00 59.56 199 PRO A C 1
ATOM 1537 O O . PRO A 1 199 ? -42.281 -16.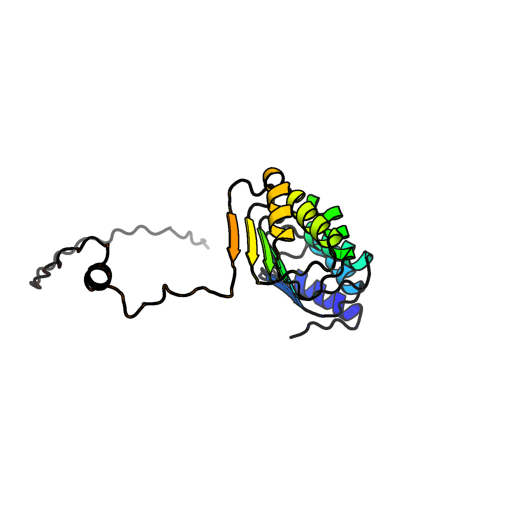723 11.971 1.00 59.56 199 PRO A O 1
ATOM 1540 N N . LYS A 1 200 ? -43.051 -17.949 13.702 1.00 63.44 200 LYS A N 1
ATOM 1541 C CA . LYS A 1 200 ? -43.664 -18.980 12.860 1.00 63.44 200 LYS A CA 1
ATOM 1542 C C . LYS A 1 200 ? -44.805 -18.323 12.094 1.00 63.44 200 LYS A C 1
ATOM 1544 O O . LYS A 1 200 ? -45.837 -17.979 12.667 1.00 63.44 200 LYS A O 1
ATOM 1549 N N . THR A 1 201 ? -44.585 -18.095 10.805 1.00 56.19 201 THR A N 1
ATOM 1550 C CA . THR A 1 201 ? -45.637 -17.640 9.904 1.00 56.19 201 THR A CA 1
ATOM 1551 C C . THR A 1 201 ? -46.660 -18.768 9.800 1.00 56.19 201 THR A C 1
ATOM 1553 O O . THR A 1 201 ? -46.267 -19.917 9.579 1.00 56.19 201 THR A O 1
ATOM 1556 N N . PRO A 1 202 ? -47.961 -18.498 10.015 1.00 63.69 202 PRO A N 1
ATOM 1557 C CA . PRO A 1 202 ? -48.975 -19.516 9.811 1.00 63.69 202 PRO A CA 1
ATOM 1558 C C . PRO A 1 202 ? -48.899 -20.000 8.357 1.00 63.69 202 PRO A C 1
ATOM 1560 O O . PRO A 1 202 ? -48.670 -19.182 7.460 1.00 63.69 202 PRO A O 1
ATOM 1563 N N . PRO A 1 203 ? -49.067 -21.309 8.109 1.00 45.34 203 PRO A N 1
ATOM 1564 C CA . PRO A 1 203 ? -49.111 -21.820 6.752 1.00 45.34 203 PRO A CA 1
ATOM 1565 C C . PRO A 1 203 ? -50.232 -21.094 6.010 1.00 45.34 203 PRO A C 1
ATOM 1567 O O . PRO A 1 203 ? -51.394 -21.127 6.425 1.00 45.34 203 PRO A O 1
ATOM 1570 N N . ILE A 1 204 ? -49.870 -20.410 4.925 1.00 49.75 204 ILE A N 1
ATOM 1571 C CA . ILE A 1 204 ? -50.840 -19.918 3.955 1.00 49.75 204 ILE A CA 1
ATOM 1572 C C . ILE A 1 204 ? -51.549 -21.167 3.438 1.00 49.75 204 ILE A C 1
ATOM 1574 O O . ILE A 1 204 ? -50.955 -21.994 2.748 1.00 49.75 204 ILE A O 1
ATOM 1578 N N . SER A 1 205 ? -52.809 -21.332 3.831 1.00 46.25 205 SER A N 1
ATOM 1579 C CA . SER A 1 205 ? -53.698 -22.330 3.253 1.00 46.25 205 SER A CA 1
ATOM 1580 C C . SER A 1 205 ? -54.078 -21.835 1.865 1.00 46.25 205 SER A C 1
ATOM 1582 O O . SER A 1 205 ? -55.093 -21.171 1.676 1.00 46.25 205 SER A O 1
ATOM 1584 N N . VAL A 1 206 ? -53.216 -22.120 0.890 1.00 41.22 206 VAL A N 1
ATOM 1585 C CA . VAL A 1 206 ? -53.589 -22.031 -0.518 1.00 41.22 206 VAL A CA 1
ATOM 1586 C C . VAL A 1 206 ? -54.563 -23.182 -0.756 1.00 41.22 206 VAL A C 1
ATOM 1588 O O . VAL A 1 206 ? -54.166 -24.342 -0.834 1.00 41.22 206 VAL A O 1
ATOM 1591 N N . LYS A 1 207 ? -55.861 -22.874 -0.756 1.00 39.62 207 LYS A N 1
ATOM 1592 C CA . LYS A 1 207 ? -56.830 -23.691 -1.478 1.00 39.62 207 LYS A CA 1
ATOM 1593 C C . LYS A 1 207 ? -56.685 -23.293 -2.940 1.00 39.62 207 LYS A C 1
ATOM 1595 O O . LYS A 1 207 ? -56.890 -22.129 -3.276 1.00 39.62 207 LYS A O 1
ATOM 1600 N N . GLU A 1 208 ? -56.237 -24.235 -3.756 1.00 39.94 208 GLU A N 1
ATOM 1601 C CA . GLU A 1 208 ? -56.327 -24.148 -5.207 1.00 39.94 208 GLU A CA 1
ATOM 1602 C C . GLU A 1 208 ? -57.804 -24.300 -5.576 1.00 39.94 208 GLU A C 1
ATOM 1604 O O . GLU A 1 208 ? -58.322 -25.408 -5.569 1.00 39.94 208 GLU A O 1
ATOM 1609 N N . ASP A 1 209 ? -58.478 -23.185 -5.840 1.00 35.47 209 ASP A N 1
ATOM 1610 C CA . ASP A 1 209 ? -59.690 -23.154 -6.652 1.00 35.47 209 ASP A CA 1
ATOM 1611 C C . ASP A 1 209 ? -59.543 -21.958 -7.599 1.00 35.47 209 ASP A C 1
ATOM 1613 O O . ASP A 1 209 ? -59.320 -20.819 -7.179 1.00 35.47 209 ASP A O 1
ATOM 1617 N N . GLU A 1 210 ? -59.561 -22.258 -8.893 1.00 44.34 210 GLU A N 1
ATOM 1618 C CA . GLU A 1 210 ? -59.294 -21.320 -9.971 1.00 44.34 210 GLU A CA 1
ATOM 1619 C C . GLU A 1 210 ? -60.480 -20.378 -10.203 1.00 44.34 210 GLU A C 1
ATOM 1621 O O . GLU A 1 210 ? -61.537 -20.811 -10.649 1.00 44.34 210 GLU A O 1
ATOM 1626 N N . GLU A 1 211 ? -60.278 -19.076 -9.994 1.00 39.69 211 GLU A N 1
ATOM 1627 C CA . GLU A 1 211 ? -60.958 -18.043 -10.777 1.00 39.69 211 GLU A CA 1
ATOM 1628 C C . GLU A 1 211 ? -59.948 -16.963 -11.185 1.00 39.69 211 GLU A C 1
ATOM 1630 O O . GLU A 1 211 ? -59.369 -16.233 -10.378 1.00 39.69 211 GLU A O 1
ATOM 1635 N N . GLU A 1 212 ? -59.717 -16.913 -12.491 1.00 38.50 212 GLU A N 1
ATOM 1636 C CA . GLU A 1 212 ? -58.910 -15.941 -13.205 1.00 38.50 212 GLU A CA 1
ATOM 1637 C C . GLU A 1 212 ? -59.510 -14.531 -13.059 1.00 38.50 212 GLU A C 1
ATOM 1639 O O . GLU A 1 212 ? -60.566 -14.228 -13.610 1.00 38.50 212 GLU A O 1
ATOM 1644 N N . LEU A 1 213 ? -58.813 -13.633 -12.354 1.00 34.66 213 LEU A N 1
ATOM 1645 C CA . LEU A 1 213 ? -59.047 -12.189 -12.437 1.00 34.66 213 LEU A CA 1
ATOM 1646 C C . LEU A 1 213 ? -57.779 -11.493 -12.938 1.00 34.66 213 LEU A C 1
ATOM 1648 O O . LEU A 1 213 ? -56.885 -11.109 -12.185 1.00 34.66 213 LEU A O 1
ATOM 1652 N N . VAL A 1 214 ? -57.728 -11.341 -14.260 1.00 38.59 214 VAL A N 1
ATOM 1653 C CA . VAL A 1 214 ? -56.848 -10.421 -14.992 1.00 38.59 214 VAL A CA 1
ATOM 1654 C C . VAL A 1 214 ? -57.023 -8.990 -14.459 1.00 38.59 214 VAL A C 1
ATOM 1656 O O . VAL A 1 214 ? -58.132 -8.627 -14.079 1.00 38.59 214 VAL A O 1
ATOM 1659 N N . LEU A 1 215 ? -55.940 -8.191 -14.476 1.00 28.52 215 LEU A N 1
ATOM 1660 C CA . LEU A 1 215 ? -55.824 -6.751 -14.835 1.00 28.52 215 LEU A CA 1
ATOM 1661 C C . LEU A 1 215 ? -54.635 -6.095 -14.075 1.00 28.52 215 LEU A C 1
ATOM 1663 O O . LEU A 1 215 ? -54.425 -6.397 -12.906 1.00 28.52 215 LEU A O 1
ATOM 1667 N N . PRO A 1 216 ? -53.951 -5.054 -14.595 1.00 29.77 216 PRO A N 1
ATOM 1668 C CA . PRO A 1 216 ? -53.453 -4.814 -15.948 1.00 29.77 216 PRO A CA 1
ATOM 1669 C C . PRO A 1 216 ? -51.950 -4.423 -15.960 1.00 29.77 216 PRO A C 1
ATOM 1671 O O . PRO A 1 216 ? -51.462 -3.666 -15.119 1.00 29.77 216 PRO A O 1
ATOM 1674 N N . VAL A 1 217 ? -51.226 -4.833 -17.005 1.00 37.38 217 VAL A N 1
ATOM 1675 C CA . VAL A 1 217 ? -49.949 -4.205 -17.385 1.00 37.38 217 VAL A CA 1
ATOM 1676 C C . VAL A 1 217 ? -50.252 -2.805 -17.920 1.00 37.38 217 VAL A C 1
ATOM 1678 O O . VAL A 1 217 ? -50.914 -2.662 -18.947 1.00 37.38 217 VAL A O 1
ATOM 1681 N N . LYS A 1 218 ? -49.748 -1.763 -17.254 1.00 33.66 218 LYS A N 1
ATOM 1682 C CA . LYS A 1 218 ? -49.662 -0.414 -17.827 1.00 33.66 218 LYS A CA 1
ATOM 1683 C C . LYS A 1 218 ? -48.190 -0.046 -17.966 1.00 33.66 218 LYS A C 1
ATOM 1685 O O . LYS A 1 218 ? -47.535 0.334 -17.000 1.00 33.66 218 LYS A O 1
ATOM 1690 N N . GLY A 1 219 ? -47.674 -0.228 -19.178 1.00 30.62 219 GLY A N 1
ATOM 1691 C CA . GLY A 1 219 ? -46.376 0.298 -19.571 1.00 30.62 219 GLY A CA 1
ATOM 1692 C C . GLY A 1 219 ? -46.394 1.823 -19.644 1.00 30.62 219 GLY A C 1
ATOM 1693 O O . GLY A 1 219 ? -47.455 2.440 -19.704 1.00 30.62 219 GLY A O 1
ATOM 1694 N N . ASN A 1 220 ? -45.201 2.408 -19.669 1.00 30.92 220 ASN A N 1
ATOM 1695 C CA . ASN A 1 220 ? -44.881 3.461 -20.621 1.00 30.92 220 ASN A CA 1
ATOM 1696 C C . ASN A 1 220 ? -43.376 3.438 -20.892 1.00 30.92 220 ASN A C 1
ATOM 1698 O O . ASN A 1 220 ? -42.546 3.582 -19.996 1.00 30.92 220 ASN A O 1
ATOM 1702 N N . GLU A 1 221 ? -43.076 3.197 -22.161 1.00 35.38 221 GLU A N 1
ATOM 1703 C CA . GLU A 1 221 ? -41.760 3.187 -22.771 1.00 35.38 221 GLU A CA 1
ATOM 1704 C C . GLU A 1 221 ? -41.132 4.586 -22.786 1.00 35.38 221 GLU A C 1
ATOM 1706 O O . GLU A 1 221 ? -41.810 5.612 -22.873 1.00 35.38 221 GLU A O 1
ATOM 1711 N N . ILE A 1 222 ? -39.800 4.608 -22.783 1.00 42.19 222 ILE A N 1
ATOM 1712 C CA . ILE A 1 222 ? -38.993 5.763 -23.173 1.00 42.19 222 ILE A CA 1
ATOM 1713 C C . ILE A 1 222 ? -39.056 5.875 -24.710 1.00 42.19 222 ILE A C 1
ATOM 1715 O O . ILE A 1 222 ? -38.638 4.937 -25.392 1.00 42.19 222 ILE A O 1
ATOM 1719 N N . PRO A 1 223 ? -39.515 6.996 -25.300 1.00 36.75 223 PRO A N 1
ATOM 1720 C CA . PRO A 1 223 ? -39.529 7.150 -26.748 1.00 36.75 223 PRO A CA 1
ATOM 1721 C C . PRO A 1 223 ? -38.126 7.437 -27.303 1.00 36.75 223 PRO A C 1
ATOM 1723 O O . PRO A 1 223 ? -37.515 8.477 -27.043 1.00 36.75 223 PRO A O 1
ATOM 1726 N N . ALA A 1 224 ? -37.650 6.526 -28.152 1.00 35.16 224 ALA A N 1
ATOM 1727 C CA . ALA A 1 224 ? -36.515 6.729 -29.041 1.00 35.16 224 ALA A CA 1
ATOM 1728 C C . ALA A 1 224 ? -36.878 7.707 -30.177 1.00 35.16 224 ALA A C 1
ATOM 1730 O O . ALA A 1 224 ? -37.779 7.453 -30.978 1.00 35.16 224 ALA A O 1
ATOM 1731 N N . LYS A 1 225 ? -36.134 8.812 -30.308 1.00 42.97 225 LYS A N 1
ATOM 1732 C CA . LYS A 1 225 ? -36.182 9.682 -31.495 1.00 42.97 225 LYS A CA 1
ATOM 1733 C C . LYS A 1 225 ? -35.330 9.082 -32.618 1.00 42.97 225 LYS A C 1
ATOM 1735 O O . LYS A 1 225 ? -34.105 9.053 -32.526 1.00 42.97 225 LYS A O 1
ATOM 1740 N N . LYS A 1 226 ? -35.979 8.649 -33.706 1.00 38.78 226 LYS A N 1
ATOM 1741 C CA . LYS A 1 226 ? -35.332 8.359 -34.997 1.00 38.78 226 LYS A CA 1
ATOM 1742 C C . LYS A 1 226 ? -35.128 9.642 -35.812 1.00 38.78 226 LYS A C 1
ATOM 1744 O O . LYS A 1 226 ? -35.998 10.509 -35.868 1.00 38.78 226 LYS A O 1
ATOM 1749 N N . LYS A 1 227 ? -33.965 9.701 -36.466 1.00 38.31 227 LYS A N 1
ATOM 1750 C CA . LYS A 1 227 ? -33.562 10.657 -37.507 1.00 38.31 227 LYS A CA 1
ATOM 1751 C C . LYS A 1 227 ? -34.543 10.638 -38.689 1.00 38.31 227 LYS A C 1
ATOM 1753 O O . LYS A 1 227 ? -35.004 9.566 -39.080 1.00 38.31 227 LYS A O 1
ATOM 1758 N N . LYS A 1 228 ? -34.805 11.807 -39.282 1.00 41.62 228 LYS A N 1
ATOM 1759 C CA . LYS A 1 228 ? -35.396 11.936 -40.622 1.00 41.62 228 LYS A CA 1
ATOM 1760 C C . LYS A 1 228 ? -34.289 12.059 -41.675 1.00 41.62 228 LYS A C 1
ATOM 1762 O O . LYS A 1 228 ? -33.196 12.531 -41.373 1.00 41.62 228 LYS A O 1
ATOM 1767 N N . LYS A 1 229 ? -34.648 11.551 -42.851 1.00 36.47 229 LYS A N 1
ATOM 1768 C CA . LYS A 1 229 ? -33.990 11.605 -44.157 1.00 36.47 229 LYS A CA 1
ATOM 1769 C C . LYS A 1 229 ? -33.600 13.025 -44.561 1.00 36.47 229 LYS A C 1
ATOM 1771 O O . LYS A 1 229 ? -34.369 13.941 -44.191 1.00 36.47 229 LYS A O 1
#

Secondary structure (DSSP, 8-state):
------SHHHHHHHHHHHHT-TT--EEEEE-S---HHHHHHHHHHGGG---SEEEEES---SSHHHHHHHHHHHHH-TT--EEEEE-SS--HHHHHHHHHHGGG---SEEEEES---SSHHHHHHHHHHHHH-TT--EEEEESS---HHHHHHHHHTTTT----SSEEEEE--S--------TT--HHHHHHHHH-SS--PPP-----------------PPPP-PPP-

Foldseek 3Di:
DADDQPDLVSLLVVLVVQLVCQPAAEAEHDHQDDDLSNLQNLLVCLLSRAYQEYEDANDDDPDLSSLLSNLSSQLNNPNHAEYEYHAPDYDLSSLQSLLVSLLSHQYQEYEYELHDDPDLSSLLSNLSSQLNNQRHQEYEYYDDNDDPSSVVSNVVCVVSRPNVPDYYHYHYPDDPPPPPPPVPPDPVNVVCVVVDPDPPDPPPPPDDDDDDDDDDDDDDDDDDDDDDD

InterPro domains:
  IPR032675 Leucine-rich repeat domain superfamily [G3DSA:3.80.10.10] (5-190)

Sequence (229 aa):
MDIWCPTSASAHHLVEALCSMPNLTKLTLWGKEFKESFYSALNAKASTVQVQTVVLAAVRCPTSTSSHHLLDALSSMPNLTDLILNGEKLHEEFYSTLNAKASTLQVKTVVLVDVKCPTSASLHHLVDALSSMPNLTDLIVQGETFREEFYSLLNAKASTLQAKGRTLRIHHRSDYLKPKDSEELDDATKKLREEGCAPKTPPISVKEDEEELVLPVKGNEIPAKKKKK